Protein AF-A0AAV2QB61-F1 (afdb_monomer_lite)

Structure (mmCIF, N/CA/C/O backbone):
data_AF-A0AAV2QB61-F1
#
_entry.id   AF-A0AAV2QB61-F1
#
loop_
_atom_site.group_PDB
_atom_site.id
_atom_site.type_symbol
_atom_site.label_atom_id
_atom_site.label_alt_id
_atom_site.label_comp_id
_atom_site.label_asym_id
_atom_site.label_entity_id
_atom_site.label_seq_id
_atom_site.pdbx_PDB_ins_code
_atom_site.Cartn_x
_atom_site.Cartn_y
_atom_site.Cartn_z
_atom_site.occupancy
_atom_site.B_iso_or_equiv
_atom_site.auth_seq_id
_atom_site.auth_comp_id
_atom_site.auth_asym_id
_atom_site.auth_atom_id
_atom_site.pdbx_PDB_model_num
ATOM 1 N N . PHE A 1 1 ? -2.594 -33.522 -9.166 1.00 48.78 1 PHE A N 1
ATOM 2 C CA . PHE A 1 1 ? -1.480 -32.755 -8.583 1.00 48.78 1 PHE A CA 1
ATOM 3 C C . PHE A 1 1 ? -1.470 -31.394 -9.251 1.00 48.78 1 PHE A C 1
ATOM 5 O O . PHE A 1 1 ? -1.179 -31.327 -10.436 1.00 48.78 1 PHE A O 1
ATOM 12 N N . VAL A 1 2 ? -1.913 -30.349 -8.554 1.00 57.66 2 VAL A N 1
ATOM 13 C CA . VAL A 1 2 ? -1.800 -28.970 -9.049 1.00 57.66 2 VAL A CA 1
ATOM 14 C C . VAL A 1 2 ? -0.417 -28.495 -8.624 1.00 57.66 2 VAL A C 1
ATOM 16 O O . VAL A 1 2 ? -0.136 -28.447 -7.429 1.00 57.66 2 VAL A O 1
ATOM 19 N N . CYS A 1 3 ? 0.471 -28.249 -9.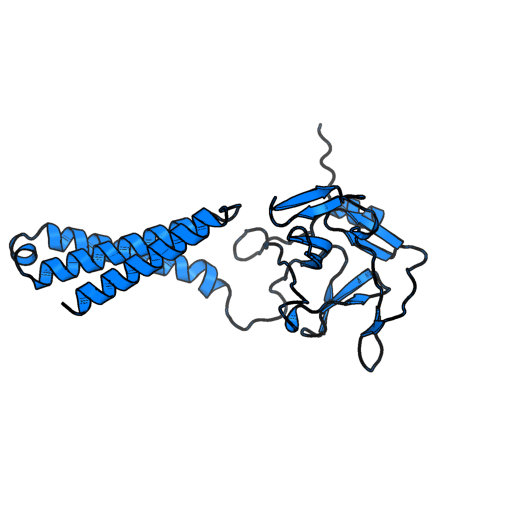584 1.00 67.75 3 CYS A N 1
ATOM 20 C CA . CYS A 1 3 ? 1.764 -27.636 -9.306 1.00 67.75 3 CYS A CA 1
ATOM 21 C C . CYS A 1 3 ? 1.504 -26.181 -8.912 1.00 67.75 3 CYS A C 1
ATOM 23 O O . CYS A 1 3 ? 1.197 -25.355 -9.768 1.00 67.75 3 CYS A O 1
ATOM 25 N N . TYR A 1 4 ? 1.565 -25.890 -7.615 1.00 74.38 4 TYR A N 1
ATOM 26 C CA . TYR A 1 4 ? 1.680 -24.520 -7.138 1.00 74.38 4 TYR A CA 1
ATOM 27 C C . TYR A 1 4 ? 3.112 -24.070 -7.421 1.00 74.38 4 TYR A C 1
ATOM 29 O O . TYR A 1 4 ? 4.059 -24.668 -6.911 1.00 74.38 4 TYR A O 1
ATOM 37 N N . VAL A 1 5 ? 3.257 -23.081 -8.296 1.00 74.06 5 VAL A N 1
ATOM 38 C CA . VAL A 1 5 ? 4.535 -22.416 -8.549 1.00 74.06 5 VAL A CA 1
ATOM 39 C C . VAL A 1 5 ? 4.529 -21.158 -7.700 1.00 74.06 5 VAL A C 1
ATOM 41 O O . VAL A 1 5 ? 3.595 -20.364 -7.813 1.00 74.06 5 VAL A O 1
ATOM 44 N N . ASP A 1 6 ? 5.532 -21.003 -6.839 1.00 80.56 6 ASP A N 1
ATOM 45 C CA . ASP A 1 6 ? 5.653 -19.817 -6.002 1.00 80.56 6 ASP A CA 1
ATOM 46 C C . ASP A 1 6 ? 5.873 -18.577 -6.896 1.00 80.56 6 ASP A C 1
ATOM 48 O O . ASP A 1 6 ? 6.808 -18.557 -7.707 1.00 80.56 6 ASP A O 1
ATOM 52 N N . PRO A 1 7 ? 5.020 -17.540 -6.798 1.00 80.25 7 PRO A N 1
ATOM 53 C CA . PRO A 1 7 ? 5.195 -16.302 -7.551 1.00 80.25 7 PRO A CA 1
ATOM 54 C C . PRO A 1 7 ? 6.549 -15.618 -7.310 1.00 80.25 7 PRO A C 1
ATOM 56 O O . PRO A 1 7 ? 7.067 -14.963 -8.219 1.00 80.25 7 PRO A O 1
ATOM 59 N N . LEU A 1 8 ? 7.133 -15.764 -6.114 1.00 84.44 8 LEU A N 1
ATOM 60 C CA . LEU A 1 8 ? 8.452 -15.227 -5.789 1.00 84.44 8 LEU A CA 1
ATOM 61 C C . LEU A 1 8 ? 9.552 -15.974 -6.543 1.00 84.44 8 LEU A C 1
ATOM 63 O O . LEU A 1 8 ? 10.404 -15.327 -7.150 1.00 84.44 8 LEU A O 1
ATOM 67 N N . ASP A 1 9 ? 9.498 -17.305 -6.585 1.00 84.25 9 ASP A N 1
ATOM 68 C CA . ASP A 1 9 ? 10.456 -18.109 -7.353 1.00 84.25 9 ASP A CA 1
ATOM 69 C C . ASP A 1 9 ? 10.365 -17.777 -8.847 1.00 84.25 9 ASP A C 1
ATOM 71 O O . ASP A 1 9 ? 11.376 -17.541 -9.508 1.00 84.25 9 ASP A O 1
ATOM 75 N N . GLN A 1 10 ? 9.144 -17.630 -9.373 1.00 85.31 10 GLN A N 1
ATOM 76 C CA . GLN A 1 10 ? 8.938 -17.219 -10.762 1.00 85.31 10 GLN A CA 1
ATOM 77 C C . GLN A 1 10 ? 9.514 -15.822 -11.052 1.00 85.31 10 GLN A C 1
ATOM 79 O O . GLN A 1 10 ? 10.018 -15.566 -12.151 1.00 85.31 10 GLN A O 1
ATOM 84 N N . HIS A 1 11 ? 9.412 -14.897 -10.096 1.00 85.38 11 HIS A N 1
ATOM 85 C CA . HIS A 1 11 ? 10.023 -13.579 -10.205 1.00 85.38 11 HIS A CA 1
ATOM 86 C C . HIS A 1 11 ? 11.551 -13.679 -10.230 1.00 85.38 11 HIS A C 1
ATOM 88 O O . HIS A 1 11 ? 12.171 -13.130 -11.139 1.00 85.38 11 HIS A O 1
ATOM 94 N N . LEU A 1 12 ? 12.148 -14.412 -9.288 1.00 87.19 12 LEU A N 1
ATOM 95 C CA . LEU A 1 12 ? 13.598 -14.595 -9.202 1.00 87.19 12 LEU A CA 1
ATOM 96 C C . LEU A 1 12 ? 14.167 -15.234 -10.475 1.00 87.19 12 LEU A C 1
ATOM 98 O O . LEU A 1 12 ? 15.176 -14.760 -10.996 1.00 87.19 12 LEU A O 1
ATOM 102 N N . ASP A 1 13 ? 13.476 -16.221 -11.043 1.00 89.25 13 ASP A N 1
ATOM 103 C CA . ASP A 1 13 ? 13.863 -16.848 -12.308 1.00 89.25 13 ASP A CA 1
ATOM 104 C C . ASP A 1 13 ? 13.834 -15.861 -13.483 1.00 89.25 13 ASP A C 1
ATOM 106 O O . ASP A 1 13 ? 14.765 -15.811 -14.290 1.00 89.25 13 ASP A O 1
ATOM 110 N N . LYS A 1 14 ? 12.784 -15.032 -13.582 1.00 87.94 14 LYS A N 1
ATOM 111 C CA . LYS A 1 14 ? 12.673 -14.000 -14.631 1.00 87.94 14 LYS A CA 1
ATOM 112 C C . LYS A 1 14 ? 13.729 -12.903 -14.489 1.00 87.94 14 LYS A C 1
ATOM 114 O O . LYS A 1 14 ? 14.145 -12.337 -15.503 1.00 87.94 14 LYS A O 1
ATOM 119 N N . CYS A 1 15 ? 14.130 -12.611 -13.255 1.00 89.56 15 CYS A N 1
ATOM 120 C CA . CYS A 1 15 ? 15.076 -11.558 -12.900 1.00 89.56 15 CYS A CA 1
ATOM 121 C C . CYS A 1 15 ? 16.533 -12.022 -12.828 1.00 89.56 15 CYS A C 1
ATOM 123 O O . CYS A 1 15 ? 17.433 -11.198 -12.673 1.00 89.56 15 CYS A O 1
ATOM 125 N N . SER A 1 16 ? 16.790 -13.321 -12.976 1.00 87.50 16 SER A N 1
ATOM 126 C CA . SER A 1 16 ? 18.137 -13.879 -12.924 1.00 87.50 16 SER A CA 1
ATOM 127 C C . SER A 1 16 ? 19.043 -13.263 -13.998 1.00 87.50 16 SER A C 1
ATOM 129 O O . SER A 1 16 ? 18.732 -13.304 -15.190 1.00 87.50 16 SER A O 1
ATOM 131 N N . ASN A 1 17 ? 20.167 -12.676 -13.564 1.00 86.62 17 ASN A N 1
ATOM 132 C CA . ASN A 1 17 ? 21.145 -11.955 -14.394 1.00 86.62 17 ASN A CA 1
ATOM 133 C C . ASN A 1 17 ? 20.572 -10.796 -15.231 1.00 86.62 17 ASN A C 1
ATOM 135 O O . ASN A 1 17 ? 21.172 -10.411 -16.232 1.00 86.62 17 ASN A O 1
ATOM 139 N N . LYS A 1 18 ? 19.427 -10.233 -14.837 1.00 91.00 18 LYS A N 1
ATOM 140 C CA . LYS A 1 18 ? 18.788 -9.104 -15.518 1.00 91.00 18 LYS A CA 1
ATOM 141 C C . LYS A 1 18 ? 18.514 -7.981 -14.536 1.00 91.00 18 LYS A C 1
ATOM 143 O O . LYS A 1 18 ? 18.356 -8.204 -13.339 1.00 91.00 18 LYS A O 1
ATOM 148 N N . THR A 1 19 ? 18.418 -6.757 -15.040 1.00 90.62 19 THR A N 1
ATOM 149 C CA . THR A 1 19 ? 17.871 -5.663 -14.242 1.00 90.62 19 THR A CA 1
ATOM 150 C C . THR A 1 19 ? 16.359 -5.785 -14.226 1.00 90.62 19 THR A C 1
ATOM 152 O O . THR A 1 19 ? 15.721 -5.688 -15.272 1.00 90.62 19 THR A O 1
ATOM 155 N N . CYS A 1 20 ? 15.784 -5.987 -13.045 1.00 93.19 20 CYS A N 1
ATOM 156 C CA . CYS A 1 20 ? 14.349 -6.153 -12.905 1.00 93.19 20 CYS A CA 1
ATOM 157 C C . CYS A 1 20 ? 13.662 -4.915 -12.356 1.00 93.19 20 CYS A C 1
ATOM 159 O O . CYS A 1 20 ? 14.150 -4.270 -11.433 1.00 93.19 20 CYS A O 1
ATOM 161 N N . ILE A 1 21 ? 12.492 -4.626 -12.913 1.00 94.12 21 ILE A N 1
ATOM 162 C CA . ILE A 1 21 ? 11.544 -3.654 -12.373 1.00 94.12 21 ILE A CA 1
ATOM 163 C C . ILE A 1 21 ? 10.161 -4.288 -12.342 1.00 94.12 21 ILE A C 1
ATOM 165 O O . ILE A 1 21 ? 9.859 -5.171 -13.152 1.00 94.12 21 ILE A O 1
ATOM 169 N N . ARG A 1 22 ? 9.312 -3.834 -11.422 1.00 94.25 22 ARG A N 1
ATOM 170 C CA . ARG A 1 22 ? 7.956 -4.359 -11.279 1.00 94.25 22 ARG A CA 1
ATOM 171 C C . ARG A 1 22 ? 6.912 -3.315 -11.623 1.00 94.25 22 ARG A C 1
ATOM 173 O O . ARG A 1 22 ? 6.899 -2.231 -11.046 1.00 94.25 22 ARG A O 1
ATOM 180 N N . LYS A 1 23 ? 6.025 -3.680 -12.542 1.00 94.69 23 LYS A N 1
ATOM 181 C CA . LYS A 1 23 ? 4.808 -2.947 -12.874 1.00 94.69 23 LYS A CA 1
ATOM 182 C C . LYS A 1 23 ? 3.643 -3.504 -12.058 1.00 94.69 23 LYS A C 1
ATOM 184 O O . LYS A 1 23 ? 3.516 -4.722 -11.972 1.00 94.69 23 LYS A O 1
ATOM 189 N N . CYS A 1 24 ? 2.801 -2.653 -11.472 1.00 94.81 24 CYS A N 1
ATOM 190 C CA . CYS A 1 24 ? 1.701 -3.137 -10.628 1.00 94.81 24 CYS A CA 1
ATOM 191 C C . CYS A 1 24 ? 0.627 -3.880 -11.436 1.00 94.81 24 CYS A C 1
ATOM 193 O O . CYS A 1 24 ? 0.227 -4.981 -11.059 1.00 94.81 24 CYS A O 1
ATOM 195 N N . CYS A 1 25 ? 0.194 -3.302 -12.557 1.00 94.75 25 CYS A N 1
ATOM 196 C CA . CYS A 1 25 ? -0.827 -3.870 -13.430 1.00 94.75 25 CYS A CA 1
ATOM 197 C C . CYS A 1 25 ? -0.230 -4.578 -14.656 1.00 94.75 25 CYS A C 1
ATOM 199 O O . CYS A 1 25 ? 0.877 -4.236 -15.090 1.00 94.75 25 CYS A O 1
ATOM 201 N N . PRO A 1 26 ? -0.972 -5.516 -15.270 1.00 93.75 26 PRO A N 1
ATOM 202 C CA . PRO A 1 26 ? -0.612 -6.131 -16.543 1.00 93.75 26 PRO A CA 1
ATOM 203 C C . PRO A 1 26 ? -0.285 -5.129 -17.661 1.00 93.75 26 PRO A C 1
ATOM 205 O O . PRO A 1 26 ? -0.565 -3.925 -17.591 1.00 93.75 26 PRO A O 1
ATOM 208 N N . LYS A 1 27 ? 0.322 -5.633 -18.737 1.00 92.25 27 LYS A N 1
ATOM 209 C CA . LYS A 1 27 ? 0.580 -4.839 -19.950 1.00 92.25 27 LYS A CA 1
ATOM 210 C C . LYS A 1 27 ? -0.718 -4.295 -20.544 1.00 92.25 27 LYS A C 1
ATOM 212 O O . LYS A 1 27 ? -1.662 -5.044 -20.757 1.00 92.25 27 LYS A O 1
ATOM 217 N N . GLY A 1 28 ? -0.716 -3.006 -20.879 1.00 92.38 28 GLY A N 1
ATOM 218 C CA . GLY A 1 28 ? -1.887 -2.321 -21.437 1.00 92.38 28 GLY A CA 1
ATOM 219 C C . GLY A 1 28 ? -2.881 -1.814 -20.387 1.00 92.38 28 GLY A C 1
ATOM 220 O O . GLY A 1 28 ? -3.847 -1.150 -20.752 1.00 92.38 28 GLY A O 1
ATOM 221 N N . GLU A 1 29 ? -2.639 -2.084 -19.103 1.00 94.75 29 GLU A N 1
ATOM 222 C CA . GLU A 1 29 ? -3.509 -1.672 -18.000 1.00 94.75 29 GLU A CA 1
ATOM 223 C C . GLU A 1 29 ? -2.836 -0.630 -17.100 1.00 94.75 29 GLU A C 1
ATOM 225 O O . GLU A 1 29 ? -1.606 -0.558 -17.013 1.00 94.75 29 GLU A O 1
ATOM 230 N N . ILE A 1 30 ? -3.658 0.161 -16.418 1.00 94.00 30 ILE A N 1
ATOM 231 C CA . ILE A 1 30 ? -3.292 1.120 -15.369 1.00 94.00 30 ILE A CA 1
ATOM 232 C C . ILE A 1 30 ? -4.142 0.849 -14.126 1.00 94.00 30 ILE A C 1
ATOM 234 O O . ILE A 1 30 ? -5.165 0.168 -14.210 1.00 94.00 30 ILE A O 1
ATOM 238 N N . PHE A 1 31 ? -3.739 1.368 -12.969 1.00 92.75 31 PHE A N 1
ATOM 239 C CA . PHE A 1 31 ? -4.535 1.215 -11.753 1.00 92.75 31 PHE A CA 1
ATOM 240 C C . PHE A 1 31 ? -5.654 2.262 -11.718 1.00 92.75 31 PHE A C 1
ATOM 242 O O . PHE A 1 31 ? -5.387 3.458 -11.828 1.00 92.75 31 PHE A O 1
ATOM 249 N N . ASP A 1 32 ? -6.900 1.830 -11.562 1.00 91.00 32 ASP A N 1
ATOM 250 C CA . ASP A 1 32 ? -8.073 2.693 -11.436 1.00 91.00 32 ASP A CA 1
ATOM 251 C C . ASP A 1 32 ? -8.499 2.762 -9.963 1.00 91.00 32 ASP A C 1
ATOM 253 O O . ASP A 1 32 ? -8.898 1.756 -9.369 1.00 91.00 32 ASP A O 1
ATOM 257 N N . GLU A 1 33 ? -8.393 3.949 -9.353 1.00 87.75 33 GLU A N 1
ATOM 258 C CA . GLU A 1 33 ? -8.724 4.138 -7.934 1.00 87.75 33 GLU A CA 1
ATOM 259 C C . GLU A 1 33 ? -10.227 4.029 -7.650 1.00 87.75 33 GLU A C 1
ATOM 261 O O . GLU A 1 33 ? -10.614 3.667 -6.538 1.00 87.75 33 GLU A O 1
ATOM 266 N N . TYR A 1 34 ? -11.084 4.311 -8.635 1.00 84.25 34 TYR A N 1
ATOM 267 C CA . TYR A 1 34 ? -12.532 4.215 -8.474 1.00 84.25 34 TYR A CA 1
ATOM 268 C C . TYR A 1 34 ? -12.987 2.754 -8.419 1.00 84.25 34 TYR A C 1
ATOM 270 O O . TYR A 1 34 ? -13.844 2.395 -7.607 1.00 84.25 34 TYR A O 1
ATOM 278 N N . ILE A 1 35 ? -12.397 1.907 -9.267 1.00 86.25 35 ILE A N 1
ATOM 279 C CA . ILE A 1 35 ? -12.661 0.462 -9.298 1.00 86.25 35 ILE A CA 1
ATOM 280 C C . ILE A 1 35 ? -11.882 -0.260 -8.186 1.00 86.25 35 ILE A C 1
ATOM 282 O O . ILE A 1 35 ? -12.330 -1.295 -7.693 1.00 86.25 35 ILE A O 1
ATOM 286 N N . GLY A 1 36 ? -10.736 0.287 -7.772 1.00 84.62 36 GLY A N 1
ATOM 287 C CA . GLY A 1 36 ? -9.828 -0.341 -6.813 1.00 84.62 36 GLY A CA 1
ATOM 288 C C . GLY A 1 36 ? -9.036 -1.496 -7.428 1.00 84.62 36 GLY A C 1
ATOM 289 O O . GLY A 1 36 ? -8.771 -2.490 -6.755 1.00 84.62 36 GLY A O 1
ATOM 290 N N . GLY A 1 37 ? -8.693 -1.405 -8.716 1.00 89.38 37 GLY A N 1
ATOM 291 C CA . GLY A 1 37 ? -8.023 -2.484 -9.439 1.00 89.38 37 GLY A CA 1
ATOM 292 C C . GLY A 1 37 ? -7.465 -2.055 -10.792 1.00 89.38 37 GLY A C 1
ATOM 293 O O . GLY A 1 37 ? -7.547 -0.892 -11.177 1.00 89.38 37 GLY A O 1
ATOM 294 N N . CYS A 1 38 ? -6.878 -3.003 -11.519 1.00 93.19 38 CYS A N 1
ATOM 295 C CA . CYS A 1 38 ? -6.320 -2.741 -12.841 1.00 93.19 38 CYS A CA 1
ATOM 296 C C . CYS A 1 38 ? -7.419 -2.662 -13.908 1.00 93.19 38 CYS A C 1
ATOM 298 O O . CYS A 1 38 ? -8.330 -3.492 -13.941 1.00 93.19 38 CYS A O 1
ATOM 300 N N . ALA A 1 39 ? -7.320 -1.660 -14.777 1.00 93.12 39 ALA A N 1
ATOM 301 C CA . ALA A 1 39 ? -8.226 -1.431 -15.894 1.00 93.12 39 ALA A CA 1
ATOM 302 C C . ALA A 1 39 ? -7.434 -1.101 -17.164 1.00 93.12 39 ALA A C 1
ATOM 304 O O . ALA A 1 39 ? -6.328 -0.562 -17.102 1.00 93.12 39 ALA A O 1
ATOM 305 N N . LEU A 1 40 ? -8.001 -1.420 -18.330 1.00 93.69 40 LEU A N 1
ATOM 306 C CA . LEU A 1 40 ? -7.382 -1.111 -19.620 1.00 93.69 40 LEU A CA 1
ATOM 307 C C . LEU A 1 40 ? -7.187 0.398 -19.780 1.00 93.69 40 LEU A C 1
ATOM 309 O O . LEU A 1 40 ? -8.108 1.180 -19.544 1.00 93.69 40 LEU A O 1
ATOM 313 N N . ALA A 1 41 ? -5.996 0.790 -20.227 1.00 90.75 41 ALA A N 1
ATOM 314 C CA . ALA A 1 41 ? -5.727 2.167 -20.604 1.00 90.75 41 ALA A CA 1
ATOM 315 C C . ALA A 1 41 ? -6.569 2.558 -21.829 1.00 90.75 41 ALA A C 1
ATOM 317 O O . ALA A 1 41 ? -6.680 1.802 -22.794 1.00 90.75 41 ALA A O 1
ATOM 318 N N . GLU A 1 42 ? -7.127 3.766 -21.814 1.00 89.06 42 GLU A N 1
ATOM 319 C CA . GLU A 1 42 ? -7.896 4.321 -22.931 1.00 89.06 42 GLU A CA 1
ATOM 320 C C . GLU A 1 42 ? -6.981 4.695 -24.105 1.00 89.06 42 GLU A C 1
ATOM 322 O O . GLU A 1 42 ? -7.386 4.611 -25.261 1.00 89.06 42 GLU A O 1
ATOM 327 N N . ASN A 1 43 ? -5.740 5.105 -23.812 1.00 88.50 43 ASN A N 1
ATOM 328 C CA . ASN A 1 43 ? -4.732 5.492 -24.799 1.00 88.50 43 ASN A CA 1
ATOM 329 C C . ASN A 1 43 ? -3.325 5.067 -24.354 1.00 88.50 43 ASN A C 1
ATOM 331 O O . ASN A 1 43 ? -3.030 5.028 -23.161 1.00 88.50 43 ASN A O 1
ATOM 335 N N . GLU A 1 44 ? -2.410 4.864 -25.307 1.00 88.31 44 GLU A N 1
ATOM 336 C CA . GLU A 1 44 ? -1.012 4.497 -25.010 1.00 88.31 44 GLU A CA 1
ATOM 337 C C . GLU A 1 44 ? -0.273 5.547 -24.166 1.00 88.31 44 GLU A C 1
ATOM 339 O O . GLU A 1 44 ? 0.614 5.205 -23.391 1.00 88.31 44 GLU A O 1
ATOM 344 N N . THR A 1 45 ? -0.671 6.820 -24.246 1.00 86.69 45 THR A N 1
ATOM 345 C CA . THR A 1 45 ? -0.088 7.911 -23.444 1.00 86.69 45 THR A CA 1
ATOM 346 C C . THR A 1 45 ? -0.373 7.786 -21.949 1.00 86.69 45 THR A C 1
ATOM 348 O O . THR A 1 45 ? 0.271 8.456 -21.149 1.00 86.69 45 THR A O 1
ATOM 351 N N . GLN A 1 46 ? -1.366 6.980 -21.570 1.00 88.69 46 GLN A N 1
ATOM 352 C CA . GLN A 1 46 ? -1.702 6.720 -20.173 1.00 88.69 46 GLN A CA 1
ATOM 353 C C . GLN A 1 46 ? -0.824 5.620 -19.572 1.00 88.69 46 GLN A C 1
ATOM 355 O O . GLN A 1 46 ? -0.749 5.506 -18.350 1.00 88.69 46 GLN A O 1
ATOM 360 N N . LEU A 1 47 ? -0.157 4.814 -20.403 1.00 91.44 47 LEU A N 1
ATOM 361 C CA . LEU A 1 47 ? 0.669 3.711 -19.939 1.00 91.44 47 LEU A CA 1
ATOM 362 C C . LEU A 1 47 ? 1.914 4.229 -19.228 1.00 91.44 47 LEU A C 1
ATOM 364 O O . LEU A 1 47 ? 2.536 5.215 -19.624 1.00 91.44 47 LEU A O 1
ATOM 368 N N . TRP A 1 48 ? 2.280 3.533 -18.159 1.00 92.62 48 TRP A N 1
ATOM 369 C CA . TRP A 1 48 ? 3.480 3.850 -17.408 1.00 92.62 48 TRP A CA 1
ATOM 370 C C . TRP A 1 48 ? 4.744 3.548 -18.220 1.00 92.62 48 TRP A C 1
ATOM 372 O O . TRP A 1 48 ? 4.896 2.460 -18.781 1.00 92.62 48 TRP A O 1
ATOM 382 N N . VAL A 1 49 ? 5.668 4.511 -18.237 1.00 89.44 49 VAL A N 1
ATOM 383 C CA . VAL A 1 49 ? 6.998 4.382 -18.838 1.00 89.44 49 VAL A CA 1
ATOM 384 C C . VAL A 1 49 ? 8.045 4.641 -17.749 1.00 89.44 49 VAL A C 1
ATOM 386 O O . VAL A 1 49 ? 7.987 5.686 -17.096 1.00 89.44 49 VAL A O 1
ATOM 389 N N . PRO A 1 50 ? 9.001 3.721 -17.523 1.00 88.25 50 PRO A N 1
ATOM 390 C CA . PRO A 1 50 ? 9.996 3.878 -16.471 1.00 88.25 50 PRO A CA 1
ATOM 391 C C . PRO A 1 50 ? 10.964 5.024 -16.787 1.00 88.25 50 PRO A C 1
ATOM 393 O O . PRO A 1 50 ? 11.576 5.058 -17.855 1.00 88.25 50 PRO A O 1
ATOM 396 N N . ASN A 1 51 ? 11.135 5.938 -15.829 1.00 89.31 51 ASN A N 1
ATOM 397 C CA . ASN A 1 51 ? 12.132 7.005 -15.887 1.00 89.31 51 ASN A CA 1
ATOM 398 C C . ASN A 1 51 ? 13.281 6.704 -14.913 1.00 89.31 51 ASN A C 1
ATOM 400 O O . ASN A 1 51 ? 13.073 6.636 -13.698 1.00 89.31 51 ASN A O 1
ATOM 404 N N . TYR A 1 52 ? 14.486 6.501 -15.446 1.00 89.44 52 TYR A N 1
ATOM 405 C CA . TYR A 1 52 ? 15.642 6.053 -14.675 1.00 89.44 52 TYR A CA 1
ATOM 406 C C . TYR A 1 52 ? 16.508 7.219 -14.193 1.00 89.44 52 TYR A C 1
ATOM 408 O O . TYR A 1 52 ? 16.797 8.169 -14.925 1.00 89.44 52 TYR A O 1
ATOM 416 N N . HIS A 1 53 ? 17.011 7.070 -12.973 1.00 88.31 53 HIS A N 1
ATOM 417 C CA . HIS A 1 53 ? 17.858 8.036 -12.290 1.00 88.31 53 HIS A CA 1
ATOM 418 C C . HIS A 1 53 ? 19.241 7.445 -11.996 1.00 88.31 53 HIS A C 1
ATOM 420 O O . HIS A 1 53 ? 19.393 6.244 -11.737 1.00 88.31 53 HIS A O 1
ATOM 426 N N . ILE A 1 54 ? 20.256 8.307 -12.021 1.00 83.50 54 ILE A N 1
ATOM 427 C CA . ILE A 1 54 ? 21.631 7.993 -11.618 1.00 83.50 54 ILE A CA 1
ATOM 428 C C . ILE A 1 54 ? 21.863 8.591 -10.237 1.00 83.50 54 ILE A C 1
ATOM 430 O O . ILE A 1 54 ? 21.587 9.768 -10.026 1.00 83.50 54 ILE A O 1
ATOM 434 N N . MET A 1 55 ? 22.377 7.791 -9.304 1.00 78.56 55 MET A N 1
ATOM 435 C CA . MET A 1 55 ? 22.823 8.296 -8.005 1.00 78.56 55 MET A CA 1
ATOM 436 C C . MET A 1 55 ? 24.171 8.998 -8.164 1.00 78.56 55 MET A C 1
ATOM 438 O O . MET A 1 55 ? 25.186 8.333 -8.361 1.00 78.56 55 MET A O 1
ATOM 442 N N . ASP A 1 56 ? 24.168 10.324 -8.057 1.00 77.25 56 ASP A N 1
ATOM 443 C CA . ASP A 1 56 ? 25.372 11.154 -7.979 1.00 77.25 56 ASP A CA 1
ATOM 444 C C . ASP A 1 56 ? 25.630 11.610 -6.531 1.00 77.25 56 ASP A C 1
ATOM 446 O O . ASP A 1 56 ? 24.771 11.482 -5.657 1.00 77.25 56 ASP A O 1
ATOM 450 N N . MET A 1 57 ? 26.801 12.211 -6.274 1.00 69.25 57 MET A N 1
ATOM 451 C CA . MET A 1 57 ? 27.126 12.800 -4.961 1.00 69.25 57 MET A CA 1
ATOM 452 C C . MET A 1 57 ? 26.152 13.910 -4.527 1.00 69.25 57 MET A C 1
ATOM 454 O O . MET A 1 57 ? 25.985 14.134 -3.332 1.00 69.25 57 MET A O 1
ATOM 458 N N . ASP A 1 58 ? 25.490 14.570 -5.482 1.00 71.88 58 ASP A N 1
ATOM 459 C CA . ASP A 1 58 ? 24.485 15.615 -5.235 1.00 71.88 58 ASP A CA 1
ATOM 460 C C . ASP A 1 58 ? 23.046 15.061 -5.129 1.00 71.88 58 ASP A C 1
ATOM 462 O O . ASP A 1 58 ? 22.096 15.831 -4.985 1.00 71.88 58 ASP A O 1
ATOM 466 N N . GLY A 1 59 ? 22.869 13.736 -5.227 1.00 67.06 59 GLY A N 1
ATOM 467 C CA . GLY A 1 59 ? 21.573 13.055 -5.238 1.00 67.06 59 GLY A CA 1
ATOM 468 C C . GLY A 1 59 ? 21.192 12.450 -6.599 1.00 67.06 59 GLY A C 1
ATOM 469 O O . GLY A 1 59 ? 21.986 12.469 -7.543 1.00 67.06 59 GLY A O 1
ATOM 470 N N . PRO A 1 60 ? 19.983 11.871 -6.715 1.00 71.94 60 PRO A N 1
ATOM 471 C CA . PRO A 1 60 ? 19.522 11.233 -7.943 1.00 71.94 60 PRO A CA 1
ATOM 472 C C . PRO A 1 60 ? 19.277 12.267 -9.052 1.00 71.94 60 PRO A C 1
ATOM 474 O O . PRO A 1 60 ? 18.474 13.183 -8.880 1.00 71.94 60 PRO A O 1
ATOM 477 N N . LYS A 1 61 ? 19.949 12.112 -10.200 1.00 75.81 61 LYS A N 1
ATOM 478 C CA . LYS A 1 61 ? 19.755 12.943 -11.400 1.00 75.81 61 LYS A CA 1
ATOM 479 C C . LYS A 1 61 ? 19.044 12.167 -12.503 1.00 75.81 61 LYS A C 1
ATOM 481 O O . LYS A 1 61 ? 19.315 10.984 -12.716 1.00 75.81 61 LYS A O 1
ATOM 486 N N . GLU A 1 62 ? 18.146 12.853 -13.205 1.00 72.38 62 GLU A N 1
ATOM 487 C CA . GLU A 1 62 ? 17.505 12.348 -14.421 1.00 72.38 62 GLU A CA 1
ATOM 488 C C . GLU A 1 62 ? 18.541 12.152 -15.541 1.00 72.38 62 GLU A C 1
ATOM 490 O O . GLU A 1 62 ? 19.530 12.884 -15.620 1.00 72.38 62 GLU A O 1
ATOM 495 N N . GLY A 1 63 ? 18.306 11.175 -16.423 1.00 64.81 63 GLY A N 1
ATOM 496 C CA . GLY A 1 63 ? 19.133 10.962 -17.618 1.00 64.81 63 GLY A CA 1
ATOM 497 C C . GLY A 1 63 ? 19.829 9.604 -17.713 1.00 64.81 63 GLY A C 1
ATOM 498 O O . GLY A 1 63 ? 20.697 9.432 -18.570 1.00 64.81 63 GLY A O 1
ATOM 499 N N . ALA A 1 64 ? 19.461 8.618 -16.886 1.00 70.25 64 ALA A N 1
ATOM 500 C CA . ALA A 1 64 ? 19.851 7.239 -17.170 1.00 70.25 64 ALA A CA 1
ATOM 501 C C . ALA A 1 64 ? 19.029 6.689 -18.344 1.00 70.25 64 ALA A C 1
ATOM 503 O O . ALA A 1 64 ? 17.802 6.763 -18.359 1.00 70.25 64 ALA A O 1
ATOM 504 N N . SER A 1 65 ? 19.711 6.082 -19.315 1.00 77.56 65 SER A N 1
ATOM 505 C CA . SER A 1 65 ? 19.055 5.234 -20.307 1.00 77.56 65 SER A CA 1
ATOM 506 C C . SER A 1 65 ? 18.570 3.931 -19.667 1.00 77.56 65 SER A C 1
ATOM 508 O O . SER A 1 65 ? 19.144 3.463 -18.674 1.00 77.56 65 SER A O 1
ATOM 510 N N . ALA A 1 66 ? 17.541 3.330 -20.271 1.00 79.44 66 ALA A N 1
ATOM 511 C CA . ALA A 1 66 ? 17.081 2.000 -19.893 1.00 79.44 66 ALA A CA 1
ATOM 512 C C . ALA A 1 66 ? 18.256 0.995 -19.895 1.00 79.44 66 ALA A C 1
ATOM 514 O O . ALA A 1 66 ? 19.116 1.069 -20.782 1.00 79.44 66 ALA A O 1
ATOM 515 N N . PRO A 1 67 ? 18.328 0.083 -18.910 1.00 82.62 67 PRO A N 1
ATOM 516 C CA . PRO A 1 67 ? 19.302 -1.006 -18.905 1.00 82.62 67 PRO A CA 1
ATOM 517 C C . PRO A 1 67 ? 19.155 -1.887 -20.150 1.00 82.62 67 PRO A C 1
ATOM 519 O O . PRO A 1 67 ? 18.038 -2.129 -20.602 1.00 82.62 67 PRO A O 1
ATOM 522 N N . GLU A 1 68 ? 20.271 -2.392 -20.681 1.00 81.38 68 GLU A N 1
ATOM 523 C CA . GLU A 1 68 ? 20.264 -3.280 -21.856 1.00 81.38 68 GLU A CA 1
ATOM 524 C C . GLU A 1 68 ? 19.557 -4.614 -21.549 1.00 81.38 68 GLU A C 1
ATOM 526 O O . GLU A 1 68 ? 18.762 -5.094 -22.353 1.00 81.38 68 GLU A O 1
ATOM 531 N N . ASP A 1 69 ? 19.749 -5.142 -20.336 1.00 87.31 69 ASP A N 1
ATOM 532 C CA . ASP A 1 69 ? 19.165 -6.402 -19.861 1.00 87.31 69 ASP A CA 1
ATOM 533 C C . ASP A 1 69 ? 17.939 -6.175 -18.958 1.00 87.31 69 ASP A C 1
ATOM 535 O O . ASP A 1 69 ? 17.853 -6.706 -17.848 1.00 87.31 69 ASP A O 1
ATOM 539 N N . LEU A 1 70 ? 16.991 -5.343 -19.397 1.00 89.19 70 LEU A N 1
ATOM 540 C CA . LEU A 1 70 ? 15.788 -5.029 -18.621 1.00 89.19 70 LEU A CA 1
ATOM 541 C C . LEU A 1 70 ? 14.739 -6.154 -18.683 1.00 89.19 70 LEU A C 1
ATOM 543 O O . LEU A 1 70 ? 14.301 -6.570 -19.757 1.00 89.19 70 LEU A O 1
ATOM 547 N N . ALA A 1 71 ? 14.249 -6.575 -17.518 1.00 91.75 71 ALA A N 1
ATOM 548 C CA . ALA A 1 71 ? 13.071 -7.419 -17.367 1.00 91.75 71 ALA A CA 1
ATOM 549 C C . ALA A 1 71 ? 11.979 -6.682 -16.575 1.00 91.75 71 ALA A C 1
ATOM 551 O O . ALA A 1 71 ? 12.187 -6.250 -15.443 1.00 91.75 71 ALA A O 1
ATOM 552 N N . ILE A 1 72 ? 10.794 -6.549 -17.174 1.00 91.00 72 ILE A N 1
ATOM 553 C CA . ILE A 1 72 ? 9.612 -5.994 -16.505 1.00 91.00 72 ILE A CA 1
ATOM 554 C C . ILE A 1 72 ? 8.754 -7.163 -16.034 1.00 91.00 72 ILE A C 1
ATOM 556 O O . ILE A 1 72 ? 8.247 -7.935 -16.852 1.00 91.00 72 ILE A O 1
ATOM 560 N N . VAL A 1 73 ? 8.618 -7.303 -14.720 1.00 93.38 73 VAL A N 1
ATOM 561 C CA . VAL A 1 73 ? 7.678 -8.237 -14.096 1.00 93.38 73 VAL A CA 1
ATOM 562 C C . VAL A 1 73 ? 6.387 -7.506 -13.738 1.00 93.38 73 VAL A C 1
ATOM 564 O O . VAL A 1 73 ? 6.389 -6.299 -13.515 1.00 93.38 73 VAL A O 1
ATOM 567 N N . GLU A 1 74 ? 5.281 -8.233 -13.694 1.00 92.56 74 GLU A N 1
ATOM 568 C CA . GLU A 1 74 ? 3.945 -7.678 -13.465 1.00 92.56 74 GLU A CA 1
ATOM 569 C C . GLU A 1 74 ? 3.397 -8.202 -12.132 1.00 92.56 74 GLU A C 1
ATOM 571 O O . GLU A 1 74 ? 3.660 -9.352 -11.768 1.00 92.56 74 GLU A O 1
ATOM 576 N N . GLY A 1 75 ? 2.639 -7.367 -11.425 1.00 90.88 75 GLY A N 1
ATOM 577 C CA . GLY A 1 75 ? 1.938 -7.706 -10.190 1.00 90.88 75 GLY A CA 1
ATOM 578 C C . GLY A 1 75 ? 2.288 -6.804 -9.007 1.00 90.88 75 GLY A C 1
ATOM 579 O O . GLY A 1 75 ? 3.200 -5.977 -9.053 1.00 90.88 75 GLY A O 1
ATOM 580 N N . LEU A 1 76 ? 1.552 -6.996 -7.913 1.00 90.94 76 LEU A N 1
ATOM 581 C CA . LEU A 1 76 ? 1.779 -6.313 -6.638 1.00 90.94 76 LEU A CA 1
ATOM 582 C C . LEU A 1 76 ? 3.108 -6.747 -5.988 1.00 90.94 76 LEU A C 1
ATOM 584 O O . LEU A 1 76 ? 3.630 -7.820 -6.314 1.00 90.94 76 LEU A O 1
ATOM 588 N N . PRO A 1 77 ? 3.694 -5.931 -5.093 1.00 91.44 77 PRO A N 1
ATOM 589 C CA . PRO A 1 77 ? 4.908 -6.302 -4.373 1.00 91.44 77 PRO A CA 1
ATOM 590 C C . PRO A 1 77 ? 4.686 -7.514 -3.461 1.00 91.44 77 PRO A C 1
ATOM 592 O O . PRO A 1 77 ? 3.580 -7.781 -2.993 1.00 91.44 77 PRO A O 1
ATOM 595 N N . PHE A 1 78 ? 5.763 -8.243 -3.183 1.00 88.81 78 PHE A N 1
ATOM 596 C CA . PHE A 1 78 ? 5.752 -9.337 -2.221 1.00 88.81 78 PHE A CA 1
ATOM 597 C C . PHE A 1 78 ? 5.945 -8.780 -0.814 1.00 88.81 78 PHE A C 1
ATOM 599 O O . PHE A 1 78 ? 7.071 -8.563 -0.363 1.00 88.81 78 PHE A O 1
ATOM 606 N N . CYS A 1 79 ? 4.836 -8.540 -0.120 1.00 85.69 79 CYS A N 1
ATOM 607 C CA . CYS A 1 79 ? 4.882 -8.095 1.264 1.00 85.69 79 CYS A CA 1
ATOM 608 C C . CYS A 1 79 ? 5.150 -9.278 2.203 1.00 85.69 79 CYS A C 1
ATOM 610 O O . CYS A 1 79 ? 4.406 -10.264 2.170 1.00 85.69 79 CYS A O 1
ATOM 612 N N . PRO A 1 80 ? 6.199 -9.215 3.046 1.00 81.44 80 PRO A N 1
ATOM 613 C CA . PRO A 1 80 ? 6.441 -10.262 4.020 1.00 81.44 80 PRO A CA 1
ATOM 614 C C . PRO A 1 80 ? 5.344 -10.265 5.089 1.00 81.44 80 PRO A C 1
ATOM 616 O O . PRO A 1 80 ? 4.632 -9.285 5.305 1.00 81.44 80 PRO A O 1
ATOM 619 N N . ILE A 1 81 ? 5.212 -11.395 5.776 1.00 77.25 81 ILE A N 1
ATOM 620 C CA . ILE A 1 81 ? 4.321 -11.513 6.929 1.00 77.25 81 ILE A CA 1
ATOM 621 C C . ILE A 1 81 ? 4.980 -10.797 8.107 1.00 77.25 81 ILE A C 1
ATOM 623 O O . ILE A 1 81 ? 6.146 -11.062 8.425 1.00 77.25 81 ILE A O 1
ATOM 627 N N . ASN A 1 82 ? 4.232 -9.927 8.782 1.00 72.50 82 ASN A N 1
ATOM 628 C CA . ASN A 1 82 ? 4.687 -9.337 10.028 1.00 72.50 82 ASN A CA 1
ATOM 629 C C . ASN A 1 82 ? 4.789 -10.453 11.083 1.00 72.50 82 ASN A C 1
ATOM 631 O O . ASN A 1 82 ? 3.800 -11.088 11.450 1.00 72.50 82 ASN A O 1
ATOM 635 N N . LYS A 1 83 ? 6.005 -10.715 11.574 1.00 72.31 83 LYS A N 1
ATOM 636 C CA . LYS A 1 83 ? 6.276 -11.807 12.526 1.00 72.31 83 LYS A CA 1
ATOM 637 C C . LYS A 1 83 ? 5.578 -11.617 13.872 1.00 72.31 83 LYS A C 1
ATOM 639 O O . LYS A 1 83 ? 5.367 -12.598 14.580 1.00 72.31 83 LYS A O 1
ATOM 644 N N . LEU A 1 84 ? 5.256 -10.378 14.233 1.00 66.50 84 LEU A N 1
ATOM 645 C CA . LEU A 1 84 ? 4.624 -10.036 15.498 1.00 66.50 84 LEU A CA 1
ATOM 646 C C . LEU A 1 84 ? 3.111 -10.265 15.452 1.00 66.50 84 LEU A C 1
ATOM 648 O O . LEU A 1 84 ? 2.551 -10.845 16.380 1.00 66.50 84 LEU A O 1
ATOM 652 N N . THR A 1 85 ? 2.453 -9.826 14.379 1.00 65.50 85 THR A N 1
ATOM 653 C CA . THR A 1 85 ? 0.992 -9.931 14.235 1.00 65.50 85 THR A CA 1
ATOM 654 C C . THR A 1 85 ? 0.542 -11.169 13.473 1.00 65.50 85 THR A C 1
ATOM 656 O O . THR A 1 85 ? -0.647 -11.480 13.476 1.00 65.50 85 THR A O 1
ATOM 659 N N . LEU A 1 86 ? 1.478 -11.888 12.840 1.00 73.44 86 LEU A N 1
ATOM 660 C CA . LEU A 1 86 ? 1.220 -13.022 11.945 1.00 73.44 86 LEU A CA 1
ATOM 661 C C . LEU A 1 86 ? 0.270 -12.665 10.785 1.00 73.44 86 LEU A C 1
ATOM 663 O O . LEU A 1 86 ? -0.307 -13.557 10.163 1.00 73.44 86 LEU A O 1
ATOM 667 N N . LYS A 1 87 ? 0.120 -11.369 10.484 1.00 70.88 87 LYS A N 1
ATOM 668 C CA . LYS A 1 87 ? -0.654 -10.848 9.356 1.00 70.88 87 LYS A CA 1
ATOM 669 C C . LYS A 1 87 ? 0.274 -10.452 8.197 1.00 70.88 87 LYS A C 1
ATOM 671 O O . LYS A 1 87 ? 1.417 -10.058 8.449 1.00 70.88 87 LYS A O 1
ATOM 676 N N . PRO A 1 88 ? -0.181 -10.548 6.935 1.00 71.69 88 PRO A N 1
ATOM 677 C CA . PRO A 1 88 ? 0.532 -9.957 5.804 1.00 71.69 88 PRO A CA 1
ATOM 678 C C . PRO A 1 88 ? 0.714 -8.454 6.033 1.00 71.69 88 PRO A C 1
ATOM 680 O O . PRO A 1 88 ? -0.225 -7.796 6.472 1.00 71.69 88 PRO A O 1
ATOM 683 N N . ILE A 1 89 ? 1.904 -7.916 5.758 1.00 78.56 89 ILE A N 1
ATOM 684 C CA . ILE A 1 89 ? 2.090 -6.462 5.746 1.00 78.56 89 ILE A CA 1
ATOM 685 C C . ILE A 1 89 ? 1.258 -5.893 4.601 1.00 78.56 89 ILE A C 1
ATOM 687 O O . ILE A 1 89 ? 1.348 -6.372 3.469 1.00 78.56 89 ILE A O 1
ATOM 691 N N . GLU A 1 90 ? 0.451 -4.881 4.899 1.00 79.56 90 GLU A N 1
ATOM 692 C CA . GLU A 1 90 ? -0.350 -4.222 3.881 1.00 79.56 90 GLU A CA 1
ATOM 693 C C . GLU A 1 90 ? 0.540 -3.402 2.938 1.00 79.56 90 GLU A C 1
ATOM 695 O O . GLU A 1 90 ? 1.465 -2.711 3.383 1.00 79.56 90 GLU A O 1
ATOM 700 N N . PRO A 1 91 ? 0.285 -3.469 1.622 1.00 86.56 91 PRO A N 1
ATOM 701 C CA . PRO A 1 91 ? 0.998 -2.651 0.663 1.00 86.56 91 PRO A CA 1
ATOM 702 C C . PRO A 1 91 ? 0.643 -1.172 0.862 1.00 86.56 91 PRO A C 1
ATOM 704 O O . PRO A 1 91 ? -0.522 -0.782 0.843 1.00 86.56 91 PRO A O 1
ATOM 707 N N . TYR A 1 92 ? 1.662 -0.331 1.002 1.00 88.31 92 TYR A N 1
ATOM 708 C CA . TYR A 1 92 ? 1.523 1.112 1.120 1.00 88.31 92 TYR A CA 1
ATOM 709 C C . TYR A 1 92 ? 1.675 1.793 -0.240 1.00 88.31 92 TYR A C 1
ATOM 711 O O . TYR A 1 92 ? 2.648 1.559 -0.961 1.00 88.31 92 TYR A O 1
ATOM 719 N N . LYS A 1 93 ? 0.728 2.672 -0.573 1.00 90.94 93 LYS A N 1
ATOM 720 C CA . LYS A 1 93 ? 0.740 3.494 -1.787 1.00 90.94 93 LYS A CA 1
ATOM 721 C C . LYS A 1 93 ? 1.463 4.816 -1.514 1.00 90.94 93 LYS A C 1
ATOM 723 O O . LYS A 1 93 ? 1.011 5.598 -0.687 1.00 90.94 93 LYS A O 1
ATOM 728 N N . LEU A 1 94 ? 2.558 5.069 -2.227 1.00 91.06 94 LEU A N 1
ATOM 729 C CA . LEU A 1 94 ? 3.331 6.309 -2.156 1.00 91.06 94 LEU A CA 1
ATOM 730 C C . LEU A 1 94 ? 2.659 7.413 -2.983 1.00 91.06 94 LEU A C 1
ATOM 732 O O . LEU A 1 94 ? 2.394 7.230 -4.174 1.00 91.06 94 LEU A O 1
ATOM 736 N N . GLU A 1 95 ? 2.449 8.587 -2.383 1.00 89.00 95 GLU A N 1
ATOM 737 C CA . GLU A 1 95 ? 1.810 9.741 -3.024 1.00 89.00 95 GLU A CA 1
ATOM 738 C C . GLU A 1 95 ? 2.791 10.918 -3.218 1.00 89.00 95 GLU A C 1
ATOM 740 O O . GLU A 1 95 ? 2.627 11.977 -2.603 1.00 89.00 95 GLU A O 1
ATOM 745 N N . PRO A 1 96 ? 3.783 10.822 -4.128 1.00 87.50 96 PRO A N 1
ATOM 746 C CA . PRO A 1 96 ? 4.854 11.822 -4.280 1.00 87.50 96 PRO A CA 1
ATOM 747 C C . PRO A 1 96 ? 4.362 13.227 -4.672 1.00 87.50 96 PRO A C 1
ATOM 749 O O . PRO A 1 96 ? 5.070 14.223 -4.493 1.00 87.50 96 PRO A O 1
ATOM 752 N N . HIS A 1 97 ? 3.156 13.322 -5.242 1.00 85.62 97 HIS A N 1
ATOM 753 C CA . HIS A 1 97 ? 2.518 14.589 -5.604 1.00 85.62 97 HIS A CA 1
ATOM 754 C C . HIS A 1 97 ? 1.899 15.318 -4.406 1.00 85.62 97 HIS A C 1
ATOM 756 O O . HIS A 1 97 ? 1.746 16.538 -4.461 1.00 85.62 97 HIS A O 1
ATOM 762 N N . ASN A 1 98 ? 1.522 14.582 -3.360 1.00 86.56 98 ASN A N 1
ATOM 763 C CA . ASN A 1 98 ? 0.846 15.106 -2.177 1.00 86.56 98 ASN A CA 1
ATOM 764 C C . ASN A 1 98 ? 1.817 15.204 -0.989 1.00 86.56 98 ASN A C 1
ATOM 766 O O . ASN A 1 98 ? 1.836 16.207 -0.277 1.00 86.56 98 ASN A O 1
ATOM 770 N N . ASN A 1 99 ? 2.684 14.200 -0.833 1.00 87.06 99 ASN A N 1
ATOM 771 C CA . ASN A 1 99 ? 3.671 14.103 0.229 1.00 87.06 99 ASN A CA 1
ATOM 772 C C . ASN A 1 99 ? 5.104 14.139 -0.331 1.00 87.06 99 ASN A C 1
ATOM 774 O O . ASN A 1 99 ? 5.469 13.381 -1.228 1.00 87.06 99 ASN A O 1
ATOM 778 N N . LYS A 1 100 ? 5.950 15.020 0.218 1.00 88.06 100 LYS A N 1
ATOM 779 C CA . LYS A 1 100 ? 7.366 15.115 -0.178 1.00 88.06 100 LYS A CA 1
ATOM 780 C C . LYS A 1 100 ? 8.195 13.932 0.324 1.00 88.06 100 LYS A C 1
ATOM 782 O O . LYS A 1 100 ? 9.228 13.651 -0.280 1.00 88.06 100 LYS A O 1
ATOM 787 N N . GLU A 1 101 ? 7.770 13.294 1.410 1.00 87.50 101 GLU A N 1
ATOM 788 C CA . GLU A 1 101 ? 8.446 12.132 2.002 1.00 87.50 101 GLU A CA 1
ATOM 789 C C . GLU A 1 101 ? 8.292 10.887 1.115 1.00 87.50 101 GLU A C 1
ATOM 791 O O . GLU A 1 101 ? 9.211 10.078 1.019 1.00 87.50 101 GLU A O 1
ATOM 796 N N . ASP A 1 102 ? 7.196 10.825 0.353 1.00 89.44 102 ASP A N 1
ATOM 797 C CA . ASP A 1 102 ? 6.860 9.732 -0.566 1.00 89.44 102 ASP A CA 1
ATOM 798 C C . ASP A 1 102 ? 7.534 9.862 -1.937 1.00 89.44 102 ASP A C 1
ATOM 800 O O . ASP A 1 102 ? 7.244 9.103 -2.864 1.00 89.44 102 ASP A O 1
ATOM 804 N N . LYS A 1 103 ? 8.423 10.846 -2.116 1.00 91.69 103 LYS A N 1
ATOM 805 C CA . LYS A 1 103 ? 9.194 10.957 -3.354 1.00 91.69 103 LYS A CA 1
ATOM 806 C C . LYS A 1 103 ? 10.066 9.723 -3.523 1.00 91.69 103 LYS A C 1
ATOM 808 O O . LYS A 1 103 ? 10.829 9.366 -2.632 1.00 91.69 103 LYS A O 1
ATOM 813 N N . PHE A 1 104 ? 10.007 9.127 -4.704 1.00 92.31 104 PHE A N 1
ATOM 814 C CA . PHE A 1 104 ? 10.811 7.970 -5.065 1.00 92.31 104 PHE A CA 1
ATOM 815 C C . PHE A 1 104 ? 11.501 8.196 -6.407 1.00 92.31 104 PHE A C 1
ATOM 817 O O . PHE A 1 104 ? 11.013 8.940 -7.254 1.00 92.31 104 PHE A O 1
ATOM 824 N N . ASN A 1 105 ? 12.635 7.528 -6.600 1.00 92.62 105 ASN A N 1
ATOM 825 C CA . ASN A 1 105 ? 13.373 7.525 -7.856 1.00 92.62 105 ASN A CA 1
ATOM 826 C C . ASN A 1 105 ? 13.688 6.085 -8.251 1.00 92.62 105 ASN A C 1
ATOM 828 O O . ASN A 1 105 ? 14.214 5.320 -7.443 1.00 92.62 105 ASN A O 1
ATOM 832 N N . LEU A 1 106 ? 13.396 5.716 -9.495 1.00 92.88 106 LEU A N 1
ATOM 833 C CA . LEU A 1 106 ? 13.805 4.427 -10.041 1.00 92.88 106 LEU A CA 1
ATOM 834 C C . LEU A 1 106 ? 15.267 4.510 -10.480 1.00 92.88 106 LEU A 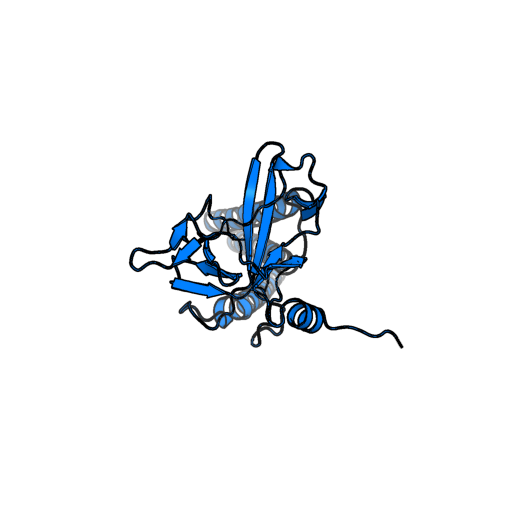C 1
ATOM 836 O O . LEU A 1 106 ? 15.614 5.318 -11.339 1.00 92.88 106 LEU A O 1
ATOM 840 N N . LEU A 1 107 ? 16.128 3.685 -9.898 1.00 91.50 107 LEU A N 1
ATOM 841 C CA . LEU A 1 107 ? 17.547 3.643 -10.223 1.00 91.50 107 LEU A CA 1
ATOM 842 C C . LEU A 1 107 ? 17.820 2.734 -11.426 1.00 91.50 107 LEU A C 1
ATOM 844 O O . LEU A 1 107 ? 17.085 1.785 -11.700 1.00 91.50 107 LEU A O 1
ATOM 848 N N . LYS A 1 108 ? 18.935 2.980 -12.126 1.00 88.81 108 LYS A N 1
ATOM 849 C CA . LYS A 1 108 ? 19.360 2.156 -13.275 1.00 88.81 108 LYS A CA 1
ATOM 850 C C . LYS A 1 108 ? 19.595 0.680 -12.922 1.00 88.81 108 LYS A C 1
ATOM 852 O O . LYS A 1 108 ? 19.494 -0.170 -13.792 1.00 88.81 108 LYS A O 1
ATOM 857 N N . ASN A 1 109 ? 19.893 0.359 -11.665 1.00 88.38 109 ASN A N 1
ATOM 858 C CA . ASN A 1 109 ? 20.042 -1.026 -11.207 1.00 88.38 109 ASN A CA 1
ATOM 859 C C . ASN A 1 109 ? 18.694 -1.737 -10.952 1.00 88.38 109 ASN A C 1
ATOM 861 O O . ASN A 1 109 ? 18.703 -2.884 -10.519 1.00 88.38 109 ASN A O 1
ATOM 865 N N . GLY A 1 110 ? 17.555 -1.074 -11.194 1.00 90.44 110 GLY A N 1
ATOM 866 C CA . GLY A 1 110 ? 16.214 -1.617 -10.968 1.00 90.44 110 GLY A CA 1
ATOM 867 C C . GLY A 1 110 ? 15.688 -1.426 -9.544 1.00 90.44 110 GLY A C 1
ATOM 868 O O . GLY A 1 110 ? 14.547 -1.778 -9.261 1.00 90.44 110 GLY A O 1
ATOM 869 N N . SER A 1 111 ? 16.473 -0.840 -8.639 1.00 92.44 111 SER A N 1
ATOM 870 C CA . SER A 1 111 ? 16.023 -0.535 -7.280 1.00 92.44 111 SER A CA 1
ATOM 871 C C . SER A 1 111 ? 15.211 0.762 -7.236 1.00 92.44 111 SER A C 1
ATOM 873 O O . SER A 1 111 ? 15.515 1.722 -7.944 1.00 92.44 111 SER A O 1
ATOM 875 N N . MET A 1 112 ? 14.219 0.833 -6.354 1.00 93.62 112 MET A N 1
ATOM 876 C CA . MET A 1 112 ? 13.509 2.072 -6.039 1.00 93.62 112 MET A CA 1
ATOM 877 C C . MET A 1 112 ? 14.169 2.753 -4.842 1.00 93.62 112 MET A C 1
ATOM 879 O O . MET A 1 112 ? 14.267 2.153 -3.778 1.00 93.62 112 MET A O 1
ATOM 883 N N . HIS A 1 113 ? 14.596 4.003 -4.988 1.00 92.12 113 HIS A N 1
ATOM 884 C CA . HIS A 1 113 ? 15.222 4.778 -3.921 1.00 92.12 113 HIS A CA 1
ATOM 885 C C . HIS A 1 113 ? 14.271 5.834 -3.354 1.00 92.12 113 HIS A C 1
ATOM 887 O O . HIS A 1 113 ? 13.745 6.653 -4.109 1.00 92.12 113 HIS A O 1
ATOM 893 N N . LEU A 1 114 ? 14.105 5.849 -2.029 1.00 91.12 114 LEU A N 1
ATOM 894 C CA . LEU A 1 114 ? 13.399 6.894 -1.285 1.00 91.12 114 LEU A CA 1
ATOM 895 C C . LEU A 1 114 ? 14.418 7.891 -0.710 1.00 91.12 114 LEU A C 1
ATOM 897 O O . LEU A 1 114 ? 15.095 7.555 0.266 1.00 91.12 114 LEU A O 1
ATOM 901 N N . PRO A 1 115 ? 14.522 9.124 -1.245 1.00 88.50 115 PRO A N 1
ATOM 902 C CA . PRO A 1 115 ? 15.497 10.109 -0.780 1.00 88.50 115 PRO A CA 1
ATOM 903 C C . PRO A 1 115 ? 15.284 10.538 0.671 1.00 88.50 115 PRO A C 1
ATOM 905 O O . PRO A 1 115 ? 16.251 10.844 1.360 1.00 88.50 115 PRO A O 1
ATOM 908 N N . PHE A 1 116 ? 14.035 10.556 1.147 1.00 87.12 116 PHE A N 1
ATOM 909 C CA . PHE A 1 116 ? 13.720 10.976 2.513 1.00 87.12 116 PHE A CA 1
ATOM 910 C C . PHE A 1 116 ? 14.305 10.020 3.564 1.00 87.12 116 PHE A C 1
ATOM 912 O O . PHE A 1 116 ? 14.922 10.463 4.529 1.00 87.12 116 PHE A O 1
ATOM 919 N N . TYR A 1 117 ? 14.177 8.710 3.335 1.00 85.06 117 TYR A N 1
ATOM 920 C CA . TYR A 1 117 ? 14.723 7.666 4.211 1.00 85.06 117 TYR A CA 1
ATOM 921 C C . TYR A 1 117 ? 16.142 7.233 3.826 1.00 85.06 117 TYR A C 1
ATOM 923 O O . TYR A 1 117 ? 16.717 6.364 4.481 1.00 85.06 117 TYR A O 1
ATOM 931 N N . ASN A 1 118 ? 16.691 7.783 2.738 1.00 86.69 118 ASN A N 1
ATOM 932 C CA . ASN A 1 118 ? 17.972 7.391 2.153 1.00 86.69 118 ASN A CA 1
ATOM 933 C C . ASN A 1 118 ? 18.124 5.860 2.006 1.00 86.69 118 ASN A C 1
ATOM 935 O O . ASN A 1 118 ? 19.170 5.287 2.305 1.00 86.69 118 ASN A O 1
ATOM 939 N N . THR A 1 119 ? 17.049 5.188 1.587 1.00 88.06 119 THR A N 1
ATOM 940 C CA . THR A 1 119 ? 16.963 3.720 1.528 1.00 88.06 119 THR A CA 1
ATOM 941 C C . THR A 1 119 ? 16.486 3.280 0.148 1.00 88.06 119 THR A C 1
ATOM 943 O O . THR A 1 119 ? 15.674 3.961 -0.481 1.00 88.06 119 THR A O 1
ATOM 946 N N . SER A 1 120 ? 17.006 2.150 -0.333 1.00 90.31 120 SER A N 1
ATOM 947 C CA . SER A 1 120 ? 16.649 1.570 -1.629 1.00 90.31 120 SER A CA 1
ATOM 948 C C . SER A 1 120 ? 16.006 0.196 -1.461 1.00 90.31 120 SER A C 1
ATOM 950 O O . SER A 1 120 ? 16.469 -0.606 -0.654 1.00 90.31 120 SER A O 1
ATOM 952 N N . PHE A 1 121 ? 14.980 -0.075 -2.261 1.00 91.12 121 PHE A N 1
ATOM 953 C CA . PHE A 1 121 ? 14.184 -1.299 -2.248 1.00 91.12 121 PHE A CA 1
ATOM 954 C C . PHE A 1 121 ? 14.329 -2.043 -3.571 1.00 91.12 121 PHE A C 1
ATOM 956 O O . PHE A 1 121 ? 14.404 -1.426 -4.637 1.00 91.12 121 PHE A O 1
ATOM 963 N N . ASP A 1 122 ? 14.364 -3.369 -3.507 1.00 91.75 122 ASP A N 1
ATOM 964 C CA . ASP A 1 122 ? 14.457 -4.220 -4.692 1.00 91.75 122 ASP A CA 1
ATOM 965 C C . ASP A 1 122 ? 13.081 -4.424 -5.351 1.00 91.75 122 ASP A C 1
ATOM 967 O O . ASP A 1 122 ? 12.034 -4.244 -4.728 1.00 91.75 122 ASP A O 1
ATOM 971 N N . SER A 1 123 ? 13.082 -4.848 -6.613 1.00 91.56 123 SER A N 1
ATOM 972 C CA . SER A 1 123 ? 11.913 -5.131 -7.456 1.00 91.56 123 SER A CA 1
ATOM 973 C C . SER A 1 123 ? 10.961 -6.209 -6.913 1.00 91.56 123 SER A C 1
ATOM 975 O O . SER A 1 123 ? 9.894 -6.442 -7.485 1.00 91.56 123 SER A O 1
ATOM 977 N N . THR A 1 124 ? 11.316 -6.863 -5.806 1.00 90.69 124 THR A N 1
ATOM 978 C CA . THR A 1 124 ? 10.441 -7.743 -5.021 1.00 90.69 124 THR A CA 1
ATOM 979 C C . THR A 1 124 ? 9.507 -6.976 -4.086 1.00 90.69 124 THR A C 1
ATOM 981 O O . THR A 1 124 ? 8.389 -7.428 -3.853 1.00 90.69 124 THR A O 1
ATOM 984 N N . GLN A 1 125 ? 9.940 -5.824 -3.569 1.00 90.88 125 GLN A N 1
ATOM 985 C CA . GLN A 1 125 ? 9.295 -5.101 -2.466 1.00 90.88 125 GLN A CA 1
ATOM 986 C C . GLN A 1 125 ? 8.484 -3.886 -2.915 1.00 90.88 125 GLN A C 1
ATOM 988 O O . GLN A 1 125 ? 7.790 -3.282 -2.097 1.00 90.88 125 GLN A O 1
ATOM 993 N N . TYR A 1 126 ? 8.568 -3.524 -4.194 1.00 93.56 126 TYR A N 1
ATOM 994 C CA . TYR A 1 126 ? 7.800 -2.432 -4.776 1.00 93.56 126 TYR A CA 1
ATOM 995 C C . TYR A 1 126 ? 7.190 -2.841 -6.121 1.00 93.56 126 TYR A C 1
ATOM 997 O O . TYR A 1 126 ? 7.668 -3.767 -6.774 1.00 93.56 126 TYR A O 1
ATOM 1005 N N . CYS A 1 127 ? 6.160 -2.122 -6.551 1.00 95.00 127 CYS A N 1
ATOM 1006 C CA . CYS A 1 127 ? 5.730 -2.026 -7.941 1.00 95.00 127 CYS A CA 1
ATOM 1007 C C . CYS A 1 127 ? 5.437 -0.559 -8.283 1.00 95.00 127 CYS A C 1
ATOM 1009 O O . CYS A 1 127 ? 5.144 0.239 -7.394 1.00 95.00 127 CYS A O 1
ATOM 1011 N N . MET A 1 128 ? 5.539 -0.187 -9.556 1.00 95.19 128 MET A N 1
ATOM 1012 C CA . MET A 1 128 ? 5.234 1.160 -10.049 1.00 95.19 128 MET A CA 1
ATOM 1013 C C . MET A 1 128 ? 4.193 1.095 -11.157 1.00 95.19 128 MET A C 1
ATOM 1015 O O . MET A 1 128 ? 4.203 0.173 -11.972 1.00 95.19 128 MET A O 1
ATOM 1019 N N . ASP A 1 129 ? 3.296 2.072 -11.198 1.00 95.19 129 ASP A N 1
ATOM 1020 C CA . ASP A 1 129 ? 2.349 2.209 -12.298 1.00 95.19 129 ASP A CA 1
ATOM 1021 C C . ASP A 1 129 ? 1.786 3.623 -12.391 1.00 95.19 129 ASP A C 1
ATOM 1023 O O . ASP A 1 129 ? 2.020 4.473 -11.530 1.00 95.19 129 ASP A O 1
ATOM 1027 N N . ASN A 1 130 ? 1.004 3.857 -13.437 1.00 94.62 130 ASN A N 1
ATOM 1028 C CA . ASN A 1 130 ? 0.142 5.019 -13.525 1.00 94.62 130 ASN A CA 1
ATOM 1029 C C . ASN A 1 130 ? -1.201 4.723 -12.852 1.00 94.62 130 ASN A C 1
ATOM 1031 O O . ASN A 1 130 ? -1.797 3.666 -13.054 1.00 94.62 130 ASN A O 1
ATOM 1035 N N . PHE A 1 131 ? -1.662 5.679 -12.052 1.00 93.19 131 PHE A N 1
ATOM 1036 C CA . PHE A 1 131 ? -2.892 5.613 -11.277 1.00 93.19 131 PHE A CA 1
ATOM 1037 C C . PHE A 1 131 ? -3.865 6.661 -11.808 1.00 93.19 131 PHE A C 1
ATOM 1039 O O . PHE A 1 131 ? -3.538 7.851 -11.852 1.00 93.19 131 PHE A O 1
ATOM 1046 N N . LYS A 1 132 ? -5.055 6.216 -12.218 1.00 92.00 132 LYS A N 1
ATOM 1047 C CA . LYS A 1 132 ? -6.193 7.065 -12.569 1.00 92.00 132 LYS A CA 1
ATOM 1048 C C . LYS A 1 132 ? -6.921 7.430 -11.274 1.00 92.00 132 LYS A C 1
ATOM 1050 O O . LYS A 1 132 ? -7.645 6.606 -10.721 1.00 92.00 132 LYS A O 1
ATOM 1055 N N . ILE A 1 133 ? -6.679 8.650 -10.789 1.00 85.88 133 ILE A N 1
ATOM 1056 C CA . ILE A 1 133 ? -7.345 9.206 -9.595 1.00 85.88 133 ILE A CA 1
ATOM 1057 C C . ILE A 1 133 ? -8.744 9.704 -9.977 1.00 85.88 133 ILE A C 1
ATOM 1059 O O . ILE A 1 133 ? -9.723 9.407 -9.307 1.00 85.88 133 ILE A O 1
ATOM 1063 N N . ASP A 1 134 ? -8.818 10.438 -11.090 1.00 82.62 134 ASP A N 1
ATOM 1064 C CA . ASP A 1 134 ? -10.040 10.982 -11.689 1.00 82.62 134 ASP A CA 1
ATOM 1065 C C . ASP A 1 134 ? -9.948 10.845 -13.221 1.00 82.62 134 ASP A C 1
ATOM 1067 O O . ASP A 1 134 ? -8.857 10.644 -13.760 1.00 82.62 134 ASP A O 1
ATOM 1071 N N . ASP A 1 135 ? -11.052 11.050 -13.953 1.00 74.62 135 ASP A N 1
ATOM 1072 C CA . ASP A 1 135 ? -11.100 10.936 -15.427 1.00 74.62 135 ASP A CA 1
ATOM 1073 C C . ASP A 1 135 ? -10.056 11.779 -16.178 1.00 74.62 135 ASP A C 1
ATOM 1075 O O . ASP A 1 135 ? -9.671 11.446 -17.295 1.00 74.62 135 ASP A O 1
ATOM 1079 N N . ALA A 1 136 ? -9.563 12.856 -15.564 1.00 77.44 136 ALA A N 1
ATOM 1080 C CA . ALA A 1 136 ? -8.568 13.743 -16.163 1.00 77.44 136 ALA A CA 1
ATOM 1081 C C . ALA A 1 136 ? -7.170 13.644 -15.530 1.00 77.44 136 ALA A C 1
ATOM 1083 O O . ALA A 1 136 ? -6.240 14.286 -16.023 1.00 77.44 136 ALA A O 1
ATOM 1084 N N . LYS A 1 137 ? -6.999 12.901 -14.427 1.00 87.25 137 LYS A N 1
ATOM 1085 C CA . LYS A 1 137 ? -5.766 12.933 -13.632 1.00 87.25 137 LYS A CA 1
ATOM 1086 C C . LYS A 1 137 ? -5.152 11.547 -13.505 1.00 87.25 137 LYS A C 1
ATOM 1088 O O . LYS A 1 137 ? -5.591 10.723 -12.706 1.00 87.25 137 LYS A O 1
ATOM 1093 N N . ILE A 1 138 ? -4.077 11.357 -14.262 1.00 90.06 138 ILE A N 1
ATOM 1094 C CA . ILE A 1 138 ? -3.226 10.173 -14.215 1.00 90.06 138 ILE A CA 1
ATOM 1095 C C . ILE A 1 138 ? -1.873 10.586 -13.655 1.00 90.06 138 ILE A C 1
ATOM 1097 O O . ILE A 1 138 ? -1.259 11.540 -14.137 1.00 90.06 138 ILE A O 1
ATOM 1101 N N . VAL A 1 139 ? -1.425 9.887 -12.619 1.00 91.75 139 VAL A N 1
ATOM 1102 C CA . VAL A 1 139 ? -0.149 10.157 -11.951 1.00 91.75 139 VAL A CA 1
ATOM 1103 C C . VAL A 1 139 ? 0.619 8.866 -11.741 1.00 91.75 139 VAL A C 1
ATOM 1105 O O . VAL A 1 139 ? 0.030 7.826 -11.467 1.00 91.75 139 VAL A O 1
ATOM 1108 N N . THR A 1 140 ? 1.941 8.929 -11.846 1.00 92.62 140 THR A N 1
ATOM 1109 C CA . THR A 1 140 ? 2.787 7.781 -11.525 1.00 92.62 140 THR A CA 1
ATOM 1110 C C . THR A 1 140 ? 2.915 7.657 -10.012 1.00 92.62 140 THR A C 1
ATOM 1112 O O . THR A 1 140 ? 3.329 8.601 -9.336 1.00 92.62 140 THR A O 1
ATOM 1115 N N . GLN A 1 141 ? 2.576 6.488 -9.486 1.00 94.00 141 GLN A N 1
ATOM 1116 C CA . GLN A 1 141 ? 2.716 6.152 -8.074 1.00 94.00 141 GLN A CA 1
ATOM 1117 C C . GLN A 1 141 ? 3.400 4.795 -7.937 1.00 94.00 141 GLN A C 1
ATOM 1119 O O . GLN A 1 141 ? 3.497 4.010 -8.885 1.00 94.00 141 GLN A O 1
ATOM 1124 N N . ALA A 1 142 ? 3.909 4.542 -6.741 1.00 94.06 142 ALA A N 1
ATOM 1125 C CA . ALA A 1 142 ? 4.555 3.294 -6.395 1.00 94.06 142 ALA A CA 1
ATOM 1126 C C . ALA A 1 142 ? 3.835 2.678 -5.201 1.00 94.06 142 ALA A C 1
ATOM 1128 O O . ALA A 1 142 ? 3.406 3.384 -4.292 1.00 94.06 142 ALA A O 1
ATOM 1129 N N . VAL A 1 143 ? 3.713 1.360 -5.207 1.00 93.50 143 VAL A N 1
ATOM 1130 C CA . VAL A 1 143 ? 3.180 0.591 -4.088 1.00 93.50 143 VAL A CA 1
ATOM 1131 C C . VAL A 1 143 ? 4.317 -0.241 -3.534 1.00 93.50 143 VAL A C 1
ATOM 1133 O O . VAL A 1 143 ? 5.004 -0.924 -4.290 1.00 93.50 143 VAL A O 1
ATOM 1136 N N . MET A 1 144 ? 4.539 -0.186 -2.228 1.00 92.19 144 MET A N 1
ATOM 1137 C CA . MET A 1 144 ? 5.628 -0.909 -1.582 1.00 92.19 144 MET A CA 1
ATOM 1138 C C . MET A 1 144 ? 5.236 -1.441 -0.216 1.00 92.19 144 MET A C 1
ATOM 1140 O O . MET A 1 144 ? 4.272 -0.992 0.390 1.00 92.19 144 MET A O 1
ATOM 1144 N N . CYS A 1 145 ? 6.027 -2.374 0.293 1.00 87.06 145 CYS A N 1
ATOM 1145 C CA . CYS A 1 145 ? 5.847 -2.910 1.633 1.00 87.06 145 CYS A CA 1
ATOM 1146 C C . CYS A 1 145 ? 6.945 -2.347 2.539 1.00 87.06 145 CYS A C 1
ATOM 1148 O O . CYS A 1 145 ? 8.132 -2.578 2.292 1.00 87.06 145 CYS A O 1
ATOM 1150 N N . PHE A 1 146 ? 6.572 -1.626 3.596 1.00 77.81 146 PHE A N 1
ATOM 1151 C CA . PHE A 1 146 ? 7.529 -1.234 4.627 1.00 77.81 146 PHE A CA 1
ATOM 1152 C C . PHE A 1 146 ? 7.800 -2.435 5.535 1.00 77.81 146 PHE A C 1
ATOM 1154 O O . PHE A 1 146 ? 6.928 -2.849 6.293 1.00 77.81 146 PHE A O 1
ATOM 1161 N N . SER A 1 147 ? 9.006 -3.007 5.467 1.00 66.12 147 SER A N 1
ATOM 1162 C CA . SER A 1 147 ? 9.456 -3.911 6.531 1.00 66.12 147 SER A CA 1
ATOM 1163 C C . SER A 1 147 ? 9.767 -3.053 7.754 1.00 66.12 147 SER A C 1
ATOM 1165 O O . SER A 1 147 ? 10.541 -2.101 7.649 1.00 66.12 147 SER A O 1
ATOM 1167 N N . GLU A 1 148 ? 9.189 -3.371 8.912 1.00 57.69 148 GLU A N 1
ATOM 1168 C CA . GLU A 1 148 ? 9.371 -2.625 10.172 1.00 57.69 148 GLU A CA 1
ATOM 1169 C C . GLU A 1 148 ? 10.819 -2.636 10.710 1.00 57.69 148 GLU A C 1
ATOM 1171 O O . GLU A 1 148 ? 11.092 -2.099 11.782 1.00 57.69 148 GLU A O 1
ATOM 1176 N N . ASP A 1 149 ? 11.771 -3.212 9.975 1.00 52.31 149 ASP A N 1
ATOM 1177 C CA . ASP A 1 149 ? 13.147 -3.400 10.424 1.00 52.31 149 ASP A CA 1
ATOM 1178 C C . ASP A 1 149 ? 13.957 -2.094 10.531 1.00 52.31 149 ASP A C 1
ATOM 1180 O O . ASP A 1 149 ? 15.010 -2.110 11.169 1.00 52.31 149 ASP A O 1
ATOM 1184 N N . SER A 1 150 ? 13.522 -0.967 9.941 1.00 44.22 150 SER A N 1
ATOM 1185 C CA . SER A 1 150 ? 14.420 0.194 9.793 1.00 44.22 150 SER A CA 1
ATOM 1186 C C . SER A 1 150 ? 14.060 1.510 10.482 1.00 44.22 150 SER A C 1
ATOM 1188 O O . SER A 1 150 ? 14.998 2.250 10.761 1.00 44.22 150 SER A O 1
ATOM 1190 N N . SER A 1 151 ? 12.812 1.861 10.817 1.00 44.78 151 SER A N 1
ATOM 1191 C CA . SER A 1 151 ? 12.581 3.166 11.478 1.00 44.78 151 SER A CA 1
ATOM 1192 C C . SER A 1 151 ? 11.127 3.449 11.857 1.00 44.78 151 SER A C 1
ATOM 1194 O O . SER A 1 151 ? 10.379 4.009 11.063 1.00 44.78 151 SER A O 1
ATOM 1196 N N . SER A 1 152 ? 10.754 3.199 13.111 1.00 39.91 152 SER A N 1
ATOM 1197 C CA . SER A 1 152 ? 10.053 4.199 13.932 1.00 39.91 152 SER A CA 1
ATOM 1198 C C . SER A 1 152 ? 10.025 3.753 15.397 1.00 39.91 152 SER A C 1
ATOM 1200 O O . SER A 1 152 ? 9.691 2.624 15.736 1.00 39.91 152 SER A O 1
ATOM 1202 N N . THR A 1 153 ? 10.408 4.660 16.290 1.00 40.88 153 THR A N 1
ATOM 1203 C CA . THR A 1 153 ? 10.568 4.470 17.744 1.00 40.88 153 THR A CA 1
ATOM 1204 C C . THR A 1 153 ? 9.236 4.257 18.491 1.00 40.88 153 THR A C 1
ATOM 1206 O O . THR A 1 153 ? 9.177 4.371 19.713 1.00 40.88 153 THR A O 1
ATOM 1209 N N . THR A 1 154 ? 8.150 3.936 17.787 1.00 45.62 154 THR A N 1
ATOM 1210 C CA . THR A 1 154 ? 6.840 3.673 18.386 1.00 45.62 154 THR A CA 1
ATOM 1211 C C . THR A 1 154 ? 6.567 2.188 18.240 1.00 45.62 154 THR A C 1
ATOM 1213 O O . THR A 1 154 ? 6.318 1.724 17.138 1.00 45.62 154 THR A O 1
ATOM 1216 N N . CYS A 1 155 ? 6.654 1.431 19.338 1.00 50.28 155 CYS A N 1
ATOM 1217 C CA . CYS A 1 155 ? 6.390 -0.009 19.331 1.00 50.28 155 CYS A CA 1
ATOM 1218 C C . CYS A 1 155 ? 5.054 -0.305 18.614 1.00 50.28 155 CYS A C 1
ATOM 1220 O O . CYS A 1 155 ? 4.010 0.053 19.172 1.00 50.28 155 CYS A O 1
ATOM 1222 N N . PRO A 1 156 ? 5.049 -0.992 17.454 1.00 54.53 156 PRO A N 1
ATOM 1223 C CA . PRO A 1 156 ? 3.815 -1.347 16.740 1.00 54.53 156 PRO A CA 1
ATOM 1224 C C . PRO A 1 156 ? 2.880 -2.201 17.614 1.00 54.53 156 PRO A C 1
ATOM 1226 O O . PRO A 1 156 ? 1.658 -2.090 17.536 1.00 54.53 156 PRO A O 1
ATOM 1229 N N . ILE A 1 157 ? 3.454 -2.921 18.591 1.00 57.66 157 ILE A N 1
ATOM 1230 C CA . ILE A 1 157 ? 2.756 -3.615 19.688 1.00 57.66 157 ILE A CA 1
ATOM 1231 C C . ILE A 1 157 ? 1.702 -2.719 20.368 1.00 57.66 157 ILE A C 1
ATOM 1233 O O . ILE A 1 157 ? 0.599 -3.169 20.682 1.00 57.66 157 ILE A O 1
ATOM 1237 N N . ILE A 1 158 ? 2.026 -1.450 20.632 1.00 61.66 158 ILE A N 1
ATOM 1238 C CA . ILE A 1 158 ? 1.150 -0.551 21.393 1.00 61.66 158 ILE A CA 1
ATOM 1239 C C . ILE A 1 158 ? -0.068 -0.157 20.552 1.00 61.66 158 ILE A C 1
ATOM 1241 O O . ILE A 1 158 ? -1.200 -0.191 21.034 1.00 61.66 158 ILE A O 1
ATOM 1245 N N . HIS A 1 159 ? 0.143 0.213 19.293 1.00 64.94 159 HIS A N 1
ATOM 1246 C CA . HIS A 1 159 ? -0.948 0.711 18.465 1.00 64.94 159 HIS A CA 1
ATOM 1247 C C . HIS A 1 159 ? -1.860 -0.423 17.978 1.00 64.94 159 HIS A C 1
ATOM 1249 O O . HIS A 1 159 ? -3.085 -0.300 18.029 1.00 64.94 159 HIS A O 1
ATOM 1255 N N . GLU A 1 160 ? -1.283 -1.555 17.580 1.00 64.12 160 GLU A N 1
ATOM 1256 C CA . GLU A 1 160 ? -2.047 -2.622 16.933 1.00 64.12 160 GLU A CA 1
ATOM 1257 C C . GLU A 1 160 ? -2.653 -3.626 17.912 1.00 64.12 160 GLU A C 1
ATOM 1259 O O . GLU A 1 160 ? -3.763 -4.100 17.683 1.00 64.12 160 GLU A O 1
ATOM 1264 N N . ILE A 1 161 ? -1.983 -3.921 19.032 1.00 69.56 161 ILE A N 1
ATOM 1265 C CA . ILE A 1 161 ? -2.438 -4.944 19.990 1.00 69.56 161 ILE A CA 1
ATOM 1266 C C . ILE A 1 161 ? -3.038 -4.296 21.235 1.00 69.56 161 ILE A C 1
ATOM 1268 O O . ILE A 1 161 ? -4.133 -4.652 21.676 1.00 69.56 161 ILE A O 1
ATOM 1272 N N . LEU A 1 162 ? -2.347 -3.315 21.813 1.00 78.62 162 LEU A N 1
ATOM 1273 C CA . LEU A 1 162 ? -2.753 -2.757 23.098 1.00 78.62 162 LEU A CA 1
ATOM 1274 C C . LEU A 1 162 ? -4.010 -1.878 22.974 1.00 78.62 162 LEU A C 1
ATOM 1276 O O . LEU A 1 162 ? -4.906 -1.958 23.816 1.00 78.62 162 LEU A O 1
ATOM 1280 N N . HIS A 1 163 ? -4.129 -1.099 21.895 1.00 80.12 163 HIS A N 1
ATOM 1281 C CA . HIS A 1 163 ? -5.308 -0.268 21.645 1.00 80.12 163 HIS A CA 1
ATOM 1282 C C . HIS A 1 163 ? -6.624 -1.063 21.533 1.00 80.12 163 HIS A C 1
ATOM 1284 O O . HIS A 1 163 ? -7.588 -0.685 22.204 1.00 80.12 163 HIS A O 1
ATOM 1290 N N . PRO A 1 164 ? -6.757 -2.128 20.709 1.00 80.06 164 PRO A N 1
ATOM 1291 C CA . PRO A 1 164 ? -8.003 -2.894 20.670 1.00 80.06 164 PRO A CA 1
ATOM 1292 C C . PRO A 1 164 ? -8.299 -3.599 21.999 1.00 80.06 164 PRO A C 1
ATOM 1294 O O . PRO A 1 164 ? -9.460 -3.632 22.400 1.00 80.06 164 PRO A O 1
ATOM 1297 N N . ILE A 1 165 ? -7.283 -4.083 22.722 1.00 85.12 165 ILE A N 1
ATOM 1298 C CA . ILE A 1 165 ? -7.477 -4.695 24.046 1.00 85.12 165 ILE A CA 1
ATOM 1299 C C . ILE A 1 165 ? -8.069 -3.680 25.030 1.00 85.12 165 ILE A C 1
ATOM 1301 O O . ILE A 1 165 ? -9.109 -3.951 25.631 1.00 85.12 165 ILE A O 1
ATOM 1305 N N . PHE A 1 166 ? -7.472 -2.491 25.161 1.00 85.94 166 PHE A N 1
ATOM 1306 C CA . PHE A 1 166 ? -8.010 -1.445 26.038 1.00 85.94 166 PHE A CA 1
ATOM 1307 C C . PHE A 1 166 ? -9.411 -1.000 25.627 1.00 85.94 166 PHE A C 1
ATOM 1309 O O . PHE A 1 166 ? -10.253 -0.745 26.487 1.00 85.94 166 PHE A O 1
ATOM 1316 N N . GLN A 1 167 ? -9.684 -0.945 24.326 1.00 85.88 167 GLN A N 1
ATOM 1317 C CA . GLN A 1 167 ? -10.997 -0.583 23.813 1.00 85.88 167 GLN A CA 1
ATOM 1318 C C . GLN A 1 167 ? -12.067 -1.631 24.162 1.00 85.88 167 GLN A C 1
ATOM 1320 O O . GLN A 1 167 ? -13.163 -1.254 24.573 1.00 85.88 167 GLN A O 1
ATOM 1325 N N . ILE A 1 168 ? -11.754 -2.930 24.067 1.00 87.06 168 ILE A N 1
ATOM 1326 C CA . ILE A 1 168 ? -12.660 -4.019 24.471 1.00 87.06 168 ILE A CA 1
ATOM 1327 C C . ILE A 1 168 ? -12.882 -4.000 25.985 1.00 87.06 168 ILE A C 1
ATOM 1329 O O . ILE A 1 168 ? -14.023 -4.073 26.437 1.00 87.06 168 ILE A O 1
ATOM 1333 N N . ILE A 1 169 ? -11.810 -3.857 26.770 1.00 90.38 169 ILE A N 1
ATOM 1334 C CA . ILE A 1 169 ? -11.899 -3.765 28.232 1.00 90.38 169 ILE A CA 1
ATOM 1335 C C . ILE A 1 169 ? -12.800 -2.587 28.627 1.00 90.38 169 ILE A C 1
ATOM 1337 O O . ILE A 1 169 ? -13.734 -2.764 29.408 1.00 90.38 169 ILE A O 1
ATOM 1341 N N . SER A 1 170 ? -12.577 -1.409 28.039 1.00 90.19 170 SER A N 1
ATOM 1342 C CA . SER A 1 170 ? -13.402 -0.217 28.261 1.00 90.19 170 SER A CA 1
ATOM 1343 C C . SER A 1 170 ? -14.874 -0.461 27.910 1.00 90.19 170 SER A C 1
ATOM 1345 O O . SER A 1 170 ? -15.754 -0.165 28.717 1.00 90.19 170 SER A O 1
ATOM 1347 N N . ALA A 1 171 ? -15.158 -1.084 26.761 1.00 89.75 171 ALA A N 1
ATOM 1348 C CA . ALA A 1 171 ? -16.522 -1.419 26.356 1.00 89.75 171 ALA A CA 1
ATOM 1349 C C . ALA A 1 171 ? -17.216 -2.368 27.352 1.00 89.75 171 ALA A C 1
ATOM 1351 O O . ALA A 1 171 ? -18.377 -2.154 27.695 1.00 89.75 171 ALA A O 1
ATOM 1352 N N . ILE A 1 172 ? -16.511 -3.378 27.876 1.00 91.50 172 ILE A N 1
ATOM 1353 C CA . ILE A 1 172 ? -17.055 -4.289 28.897 1.00 91.50 172 ILE A CA 1
ATOM 1354 C C . ILE A 1 172 ? -17.395 -3.521 30.178 1.00 91.50 172 ILE A C 1
ATOM 1356 O O . ILE A 1 172 ? -18.499 -3.665 30.706 1.00 91.50 172 ILE A O 1
ATOM 1360 N N . PHE A 1 173 ? -16.484 -2.673 30.665 1.00 90.88 173 PHE A N 1
ATOM 1361 C CA . PHE A 1 173 ? -16.737 -1.858 31.855 1.00 90.88 173 PHE A CA 1
ATOM 1362 C C . PHE A 1 173 ? -17.929 -0.913 31.663 1.00 90.88 173 PHE A C 1
ATOM 1364 O O . PHE A 1 173 ? -18.790 -0.841 32.540 1.00 90.88 173 PHE A O 1
ATOM 1371 N N . LEU A 1 174 ? -18.035 -0.247 30.510 1.00 88.56 174 LEU A N 1
ATOM 1372 C CA . LEU A 1 174 ? -19.166 0.627 30.184 1.00 88.56 174 LEU A CA 1
ATOM 1373 C C . LEU A 1 174 ? -20.495 -0.139 30.128 1.00 88.56 174 LEU A C 1
ATOM 1375 O O . LEU A 1 174 ? -21.506 0.354 30.628 1.00 88.56 174 LEU A O 1
ATOM 1379 N N . ALA A 1 175 ? -20.503 -1.357 29.579 1.00 89.69 175 ALA A N 1
ATOM 1380 C CA . ALA A 1 175 ? -21.690 -2.209 29.556 1.00 89.69 175 ALA A CA 1
ATOM 1381 C C . ALA A 1 175 ? -22.122 -2.630 30.968 1.00 89.69 175 ALA A C 1
ATOM 1383 O O . ALA A 1 175 ? -23.308 -2.564 31.290 1.00 89.69 175 ALA A O 1
ATOM 1384 N N . ILE A 1 176 ? -21.172 -3.001 31.834 1.00 90.12 176 ILE A N 1
ATOM 1385 C CA . ILE A 1 176 ? -21.455 -3.340 33.237 1.00 90.12 176 ILE A CA 1
ATOM 1386 C C . ILE A 1 176 ? -22.048 -2.130 33.966 1.00 90.12 176 ILE A C 1
ATOM 1388 O O . ILE A 1 176 ? -23.083 -2.263 34.619 1.00 90.12 176 ILE A O 1
ATOM 1392 N N . VAL A 1 177 ? -21.443 -0.946 33.821 1.00 87.62 177 VAL A N 1
ATOM 1393 C CA . VAL A 1 177 ? -21.958 0.300 34.413 1.00 87.62 177 VAL A CA 1
ATOM 1394 C C . VAL A 1 177 ? -23.381 0.570 33.925 1.00 87.62 177 VAL A C 1
ATOM 1396 O O . VAL A 1 177 ? -24.276 0.787 34.739 1.00 87.62 177 VAL A O 1
ATOM 1399 N N . MET A 1 178 ? -23.628 0.474 32.619 1.00 86.81 178 MET A N 1
ATOM 1400 C CA . MET A 1 178 ? -24.963 0.656 32.051 1.00 86.81 178 MET A CA 1
ATOM 1401 C C . MET A 1 178 ? -25.988 -0.314 32.666 1.00 86.81 178 MET A C 1
ATOM 1403 O O . MET A 1 178 ? -27.060 0.118 33.089 1.00 86.81 178 MET A O 1
ATOM 1407 N N . ILE A 1 179 ? -25.658 -1.605 32.777 1.00 87.69 179 ILE A N 1
ATOM 1408 C CA . ILE A 1 179 ? -26.555 -2.628 33.340 1.00 87.69 179 ILE A CA 1
ATOM 1409 C C . ILE A 1 179 ? -26.856 -2.355 34.817 1.00 87.69 179 ILE A C 1
ATOM 1411 O O . ILE A 1 179 ? -28.019 -2.406 35.223 1.00 87.69 179 ILE A O 1
ATOM 1415 N N . VAL A 1 180 ? -25.840 -2.039 35.623 1.00 88.19 180 VAL A N 1
ATOM 1416 C CA . VAL A 1 180 ? -26.007 -1.763 37.059 1.00 88.19 180 VAL A CA 1
ATOM 1417 C C . VAL A 1 180 ? -26.908 -0.546 37.275 1.00 88.19 180 VAL A C 1
ATOM 1419 O O . VAL A 1 180 ? -27.842 -0.609 38.073 1.00 88.19 180 VAL A O 1
ATOM 1422 N N . TYR A 1 181 ? -26.685 0.539 36.529 1.00 83.00 181 TYR A N 1
ATOM 1423 C CA . TYR A 1 181 ? -27.469 1.767 36.675 1.00 83.00 181 TYR A CA 1
ATOM 1424 C C . TYR A 1 181 ? -28.915 1.628 36.183 1.00 83.00 181 TYR A C 1
ATOM 1426 O O . TYR A 1 181 ? -29.798 2.271 36.746 1.00 83.00 181 TYR A O 1
ATOM 1434 N N . ILE A 1 182 ? -29.179 0.781 35.182 1.00 84.19 182 ILE A N 1
ATOM 1435 C CA . ILE A 1 182 ? -30.548 0.459 34.745 1.00 84.19 182 ILE A CA 1
ATOM 1436 C C . ILE A 1 182 ? -31.253 -0.453 35.762 1.00 84.19 182 ILE A C 1
ATOM 1438 O O . ILE A 1 182 ? -32.449 -0.301 36.000 1.00 84.19 182 ILE A O 1
ATOM 1442 N N . SER A 1 183 ? -30.522 -1.381 36.386 1.00 85.69 183 SER A N 1
ATOM 1443 C CA . SER A 1 183 ? -31.087 -2.367 37.321 1.00 85.69 183 SER A CA 1
ATOM 1444 C C . SER A 1 183 ? -31.470 -1.776 38.680 1.00 85.69 183 SER A C 1
ATOM 1446 O O . SER A 1 183 ? -32.274 -2.373 39.391 1.00 85.69 183 SER A O 1
ATOM 1448 N N . ILE A 1 184 ? -30.910 -0.619 39.056 1.00 85.88 184 ILE A N 1
ATOM 1449 C CA . ILE A 1 184 ? -31.218 0.064 40.317 1.00 85.88 184 ILE A CA 1
ATOM 1450 C C . ILE A 1 184 ? -32.205 1.215 40.038 1.00 85.88 184 ILE A C 1
ATOM 1452 O O . ILE A 1 184 ? -31.779 2.335 39.726 1.00 85.88 184 ILE A O 1
ATOM 1456 N N . PRO A 1 185 ? -33.528 0.992 40.179 1.00 72.88 185 PRO A N 1
ATOM 1457 C CA . PRO A 1 185 ? -34.547 1.988 39.839 1.00 72.88 185 PRO A CA 1
ATOM 1458 C C . PRO A 1 185 ? -34.429 3.281 40.662 1.00 72.88 185 PRO A C 1
ATOM 1460 O O . PRO A 1 185 ? -34.745 4.359 40.160 1.00 72.88 185 PRO A O 1
ATOM 1463 N N . GLU A 1 186 ? -33.907 3.205 41.891 1.00 72.75 186 GLU A N 1
ATOM 1464 C CA . GLU A 1 186 ? -33.669 4.373 42.755 1.00 72.75 186 GLU A CA 1
ATOM 1465 C C . GLU A 1 186 ? -32.593 5.328 42.217 1.00 72.75 186 GLU A C 1
ATOM 1467 O O . GLU A 1 186 ? -32.640 6.535 42.467 1.00 72.75 186 GLU A O 1
ATOM 1472 N N . VAL A 1 187 ? -31.614 4.801 41.477 1.00 69.25 187 VAL A N 1
ATOM 1473 C CA . VAL A 1 187 ? -30.516 5.585 40.896 1.00 69.25 187 VAL A CA 1
ATOM 1474 C C . VAL A 1 187 ? -30.894 6.053 39.494 1.00 69.25 187 VAL A C 1
ATOM 1476 O O . VAL A 1 187 ? -30.647 7.211 39.158 1.00 69.25 187 VAL A O 1
ATOM 1479 N N . TYR A 1 188 ? -31.581 5.209 38.718 1.00 68.81 188 TYR A N 1
ATOM 1480 C CA . TYR A 1 188 ? -32.128 5.570 37.407 1.00 68.81 188 TYR A CA 1
ATOM 1481 C C . TYR A 1 188 ? -33.159 6.709 37.477 1.00 68.81 188 TYR A C 1
ATOM 1483 O O . TYR A 1 188 ? -33.257 7.532 36.567 1.00 68.81 188 TYR A O 1
ATOM 1491 N N . ALA A 1 189 ? -33.928 6.796 38.565 1.00 70.94 189 ALA A N 1
ATOM 1492 C CA . ALA A 1 189 ? -34.894 7.874 38.753 1.00 70.94 189 ALA A CA 1
ATOM 1493 C C . ALA A 1 189 ? -34.231 9.258 38.896 1.00 70.94 189 ALA A C 1
ATOM 1495 O O . ALA A 1 189 ? -34.855 10.273 38.577 1.00 70.94 189 ALA A O 1
ATOM 1496 N N . LYS A 1 190 ? -32.965 9.317 39.334 1.00 78.31 190 LYS A N 1
ATOM 1497 C CA . LYS A 1 190 ? -32.218 10.569 39.502 1.00 78.31 190 LYS A CA 1
ATOM 1498 C C . LYS A 1 190 ? -31.669 11.042 38.156 1.00 78.31 190 LYS A C 1
ATOM 1500 O O . LYS A 1 190 ? -31.141 10.251 37.379 1.00 78.31 190 LYS A O 1
ATOM 1505 N N . VAL A 1 191 ? -31.721 12.354 37.913 1.00 78.75 191 VAL A N 1
ATOM 1506 C CA . VAL A 1 191 ? -31.192 12.993 36.686 1.00 78.75 191 VAL A CA 1
ATOM 1507 C C . VAL A 1 191 ? -29.740 12.577 36.428 1.00 78.75 191 VAL A C 1
ATOM 1509 O O . VAL A 1 191 ? -29.401 12.183 35.318 1.00 78.75 191 VAL A O 1
ATOM 1512 N N . HIS A 1 192 ? -28.927 12.532 37.486 1.00 79.56 192 HIS A N 1
ATOM 1513 C CA . HIS A 1 192 ? -27.531 12.103 37.416 1.00 79.56 192 HIS A CA 1
ATOM 1514 C C . HIS A 1 192 ? -27.357 10.665 36.886 1.00 79.56 192 HIS A C 1
ATOM 1516 O O . HIS A 1 192 ? -26.458 10.404 36.091 1.00 79.56 192 HIS A O 1
ATOM 1522 N N . GLY A 1 193 ? -28.244 9.735 37.265 1.00 79.00 193 GLY A N 1
ATOM 1523 C CA . GLY A 1 193 ? -28.213 8.357 36.765 1.00 79.00 193 GLY A CA 1
ATOM 1524 C C . GLY A 1 193 ? -28.589 8.260 35.285 1.00 79.00 193 GLY A C 1
ATOM 1525 O O . GLY A 1 193 ? -27.975 7.496 34.544 1.00 79.00 193 GLY A O 1
ATOM 1526 N N . LYS A 1 194 ? -29.541 9.080 34.824 1.00 80.88 194 LYS A N 1
ATOM 1527 C CA . LYS A 1 194 ? -29.946 9.130 33.408 1.00 80.88 194 LYS A CA 1
ATOM 1528 C C . LYS A 1 194 ? -28.843 9.679 32.506 1.00 80.88 194 LYS A C 1
ATOM 1530 O O . LYS A 1 194 ? -28.605 9.102 31.445 1.00 80.88 194 LYS A O 1
ATOM 1535 N N . CYS A 1 195 ? -28.151 10.737 32.936 1.00 84.56 195 CYS A N 1
ATOM 1536 C CA . CYS A 1 195 ? -27.016 11.290 32.191 1.00 84.56 195 CYS A CA 1
ATOM 1537 C C . CYS A 1 195 ? -25.900 10.248 32.037 1.00 84.56 195 CYS A C 1
ATOM 1539 O O . CYS A 1 195 ? -25.428 10.022 30.924 1.00 84.56 195 CYS A O 1
ATOM 1541 N N . LEU A 1 196 ? -25.551 9.537 33.117 1.00 84.88 196 LEU A N 1
ATOM 1542 C CA . LEU A 1 196 ? -24.495 8.522 33.086 1.00 84.88 196 LEU A CA 1
ATOM 1543 C C . LEU A 1 196 ? -24.839 7.323 32.183 1.00 84.88 196 LEU A C 1
ATOM 1545 O O . LEU A 1 196 ? -23.978 6.836 31.449 1.00 84.88 196 LEU A O 1
ATOM 1549 N N . VAL A 1 197 ? -26.092 6.854 32.202 1.00 86.81 197 VAL A N 1
ATOM 1550 C CA . VAL A 1 197 ? -26.556 5.765 31.320 1.00 86.81 197 VAL A CA 1
ATOM 1551 C C . VAL A 1 197 ? -26.502 6.197 29.855 1.00 86.81 197 VAL A C 1
ATOM 1553 O O . VAL A 1 197 ? -25.990 5.456 29.019 1.00 86.81 197 VAL A O 1
ATOM 1556 N N . SER A 1 198 ? -26.974 7.406 29.541 1.00 86.50 198 SER A N 1
ATOM 1557 C CA . SER A 1 198 ? -26.968 7.935 28.172 1.00 86.50 198 SER A CA 1
ATOM 1558 C C . SER A 1 198 ? -25.549 8.171 27.637 1.00 86.50 198 SER A C 1
ATOM 1560 O O . SER A 1 198 ? -25.236 7.851 26.485 1.00 86.50 198 SER A O 1
ATOM 1562 N N . GLN A 1 199 ? -24.654 8.663 28.495 1.00 89.56 199 GLN A N 1
ATOM 1563 C CA . GLN A 1 199 ? -23.234 8.800 28.188 1.00 89.56 199 GLN A CA 1
ATOM 1564 C C . GLN A 1 199 ? -22.602 7.432 27.904 1.00 89.56 199 GLN A C 1
ATOM 1566 O O . GLN A 1 199 ? -21.943 7.255 26.880 1.00 89.56 199 GLN A O 1
ATOM 1571 N N . SER A 1 200 ? -22.829 6.461 28.792 1.00 88.62 200 SER A N 1
ATOM 1572 C CA . SER A 1 200 ? -22.272 5.111 28.667 1.00 88.62 200 SER A CA 1
ATOM 1573 C C . SER A 1 200 ? -22.772 4.418 27.399 1.00 88.62 200 SER A C 1
ATOM 1575 O O . SER A 1 200 ? -21.985 3.792 26.694 1.00 88.62 200 SER A O 1
ATOM 1577 N N . PHE A 1 201 ? -24.048 4.600 27.046 1.00 89.06 201 PHE A N 1
ATOM 1578 C CA . PHE A 1 201 ? -24.611 4.122 25.783 1.00 89.06 201 PHE A CA 1
ATOM 1579 C C . PHE A 1 201 ? -23.931 4.765 24.565 1.00 89.06 201 PHE A C 1
ATOM 1581 O O . PHE A 1 201 ? -23.525 4.059 23.644 1.00 89.06 201 PHE A O 1
ATOM 1588 N N . SER A 1 202 ? -23.743 6.087 24.575 1.00 90.44 202 SER A N 1
ATOM 1589 C CA . SER A 1 202 ? -23.082 6.806 23.475 1.00 90.44 202 SER A CA 1
ATOM 1590 C C . SER A 1 202 ? -21.639 6.322 23.270 1.00 90.44 202 SER A C 1
ATOM 1592 O O . SER A 1 202 ? -21.209 6.097 22.141 1.00 90.44 202 SER A O 1
ATOM 1594 N N . LEU A 1 203 ? -20.903 6.084 24.361 1.00 88.19 203 LEU A N 1
ATOM 1595 C CA . LEU A 1 203 ? -19.542 5.545 24.302 1.00 88.19 203 LEU A CA 1
ATOM 1596 C C . LEU A 1 203 ? -19.502 4.081 23.835 1.00 88.19 203 LEU A C 1
ATOM 1598 O O . LEU A 1 203 ? -18.609 3.718 23.073 1.00 88.19 203 LEU A O 1
ATOM 1602 N N . LEU A 1 204 ? -20.475 3.251 24.224 1.00 89.88 204 LEU A N 1
ATOM 1603 C CA . LEU A 1 204 ? -20.602 1.880 23.714 1.00 89.88 204 LEU A CA 1
ATOM 1604 C C . LEU A 1 204 ? -20.826 1.857 22.200 1.00 89.88 204 LEU A C 1
ATOM 1606 O O . LEU A 1 204 ? -20.175 1.084 21.499 1.00 89.88 204 LEU A O 1
ATOM 1610 N N . VAL A 1 205 ? -21.698 2.729 21.688 1.00 89.50 205 VAL A N 1
ATOM 1611 C CA . VAL A 1 205 ? -21.952 2.871 20.247 1.00 89.50 205 VAL A CA 1
ATOM 1612 C C . VAL A 1 205 ? -20.667 3.257 19.504 1.00 89.50 205 VAL A C 1
ATOM 1614 O O . VAL A 1 205 ? -20.324 2.630 18.502 1.00 89.50 205 VAL A O 1
ATOM 1617 N N . THR A 1 206 ? -19.896 4.210 20.035 1.00 89.81 206 THR A N 1
ATOM 1618 C CA . THR A 1 206 ? -18.564 4.552 19.512 1.00 89.81 206 THR A CA 1
ATOM 1619 C C . THR A 1 206 ? -17.624 3.345 19.490 1.00 89.81 206 THR A C 1
ATOM 1621 O O . THR A 1 206 ? -16.979 3.087 18.473 1.00 89.81 206 THR A O 1
ATOM 1624 N N . CYS A 1 207 ? -17.544 2.582 20.587 1.00 87.50 207 CYS A N 1
ATOM 1625 C CA . CYS A 1 207 ? -16.699 1.390 20.657 1.00 87.50 207 CYS A CA 1
ATOM 1626 C C . CYS A 1 207 ? -17.075 0.361 19.584 1.00 87.50 207 CYS A C 1
ATOM 1628 O O . CYS A 1 207 ? -16.175 -0.210 18.970 1.00 87.50 207 CYS A O 1
ATOM 1630 N N . VAL A 1 208 ? -18.373 0.157 19.329 1.00 87.19 208 VAL A N 1
ATOM 1631 C CA . VAL A 1 208 ? -18.870 -0.750 18.283 1.00 87.19 208 VAL A CA 1
ATOM 1632 C C . VAL A 1 208 ? -18.456 -0.268 16.894 1.00 87.19 208 VAL A C 1
ATOM 1634 O O . VAL A 1 208 ? -17.894 -1.052 16.133 1.00 87.19 208 VAL A O 1
ATOM 1637 N N . PHE A 1 209 ? -18.656 1.012 16.568 1.00 88.25 209 PHE A N 1
ATOM 1638 C CA . PHE A 1 209 ? -18.249 1.555 15.267 1.00 88.25 209 PHE A CA 1
ATOM 1639 C C . PHE A 1 209 ? -16.742 1.449 15.022 1.00 88.25 209 PHE A C 1
ATOM 1641 O O . PHE A 1 209 ? -16.324 1.094 13.924 1.00 88.25 209 PHE A O 1
ATOM 1648 N N . LEU A 1 210 ? -15.925 1.688 16.049 1.00 86.00 210 LEU A N 1
ATOM 1649 C CA . LEU A 1 210 ? -14.473 1.531 15.958 1.00 86.00 210 LEU A CA 1
ATOM 1650 C C . LEU A 1 210 ? -14.048 0.065 15.769 1.00 86.00 210 LEU A C 1
ATOM 1652 O O . LEU A 1 210 ? -13.067 -0.198 15.081 1.00 86.00 210 LEU A O 1
ATOM 1656 N N . VAL A 1 211 ? -14.762 -0.898 16.365 1.00 83.81 211 VAL A N 1
ATOM 1657 C CA . VAL A 1 211 ? -14.525 -2.328 16.094 1.00 83.81 211 VAL A CA 1
ATOM 1658 C C . VAL A 1 211 ? -14.885 -2.647 14.646 1.00 83.81 211 VAL A C 1
ATOM 1660 O O . VAL A 1 211 ? -14.082 -3.260 13.957 1.00 83.81 211 VAL A O 1
ATOM 1663 N N . ILE A 1 212 ? -16.035 -2.180 14.156 1.00 83.75 212 ILE A N 1
ATOM 1664 C CA . ILE A 1 212 ? -16.446 -2.387 12.759 1.00 83.75 212 ILE A CA 1
ATOM 1665 C C . ILE A 1 212 ? -15.394 -1.827 11.795 1.00 83.75 212 ILE A C 1
ATOM 1667 O O . ILE A 1 212 ? -15.017 -2.515 10.853 1.00 83.75 212 ILE A O 1
ATOM 1671 N N . GLN A 1 213 ? -14.873 -0.626 12.060 1.00 82.12 213 GLN A N 1
ATOM 1672 C CA . GLN A 1 213 ? -13.822 -0.019 11.243 1.00 82.12 213 GLN A CA 1
ATOM 1673 C C . GLN A 1 213 ? -12.547 -0.872 11.204 1.00 82.12 213 GLN A C 1
ATOM 1675 O O . GLN A 1 213 ? -11.967 -1.027 10.140 1.00 82.12 213 GLN A O 1
ATOM 1680 N N . LYS A 1 214 ? -12.127 -1.441 12.341 1.00 76.75 214 LYS A N 1
ATOM 1681 C CA . LYS A 1 214 ? -10.918 -2.281 12.426 1.00 76.75 214 LYS A CA 1
ATOM 1682 C C . LYS A 1 214 ? -11.057 -3.658 11.781 1.00 76.75 214 LYS A C 1
ATOM 1684 O O . LYS A 1 214 ? -10.053 -4.290 11.499 1.00 76.75 214 LYS A O 1
ATOM 1689 N N . TRP A 1 215 ? -12.277 -4.172 11.656 1.00 72.12 215 TRP A N 1
ATOM 1690 C CA . TRP A 1 215 ? -12.528 -5.499 11.083 1.00 72.12 215 TRP A CA 1
ATOM 1691 C C . TRP A 1 215 ? -12.794 -5.466 9.585 1.00 72.12 215 TRP A C 1
ATOM 1693 O O . TRP A 1 215 ? -12.764 -6.503 8.928 1.00 72.12 215 TRP A O 1
ATOM 1703 N N . ALA A 1 216 ? -13.089 -4.293 9.048 1.00 74.50 216 ALA A N 1
ATOM 1704 C CA . ALA A 1 216 ? -13.384 -4.117 7.647 1.00 74.50 216 ALA A CA 1
ATOM 1705 C C . ALA A 1 216 ? -12.106 -3.693 6.897 1.00 74.50 216 ALA A C 1
ATOM 1707 O O . ALA A 1 216 ? -12.039 -2.598 6.350 1.00 74.50 216 ALA A O 1
ATOM 1708 N N . ASP A 1 217 ? -11.102 -4.580 6.919 1.00 55.47 217 ASP A N 1
ATOM 1709 C CA . ASP A 1 217 ? -9.790 -4.400 6.267 1.00 55.47 217 ASP A CA 1
ATOM 1710 C C . ASP A 1 217 ? -9.902 -4.392 4.723 1.00 55.47 217 ASP A C 1
ATOM 1712 O O . ASP A 1 217 ? -9.197 -3.644 4.061 1.00 55.47 217 ASP A O 1
ATOM 1716 N N . ASP A 1 218 ? -10.845 -5.121 4.113 1.00 52.47 218 ASP A N 1
ATOM 1717 C CA . ASP A 1 218 ? -10.730 -5.473 2.680 1.00 52.47 218 ASP A CA 1
ATOM 1718 C C . ASP A 1 218 ? -11.802 -4.879 1.742 1.00 52.47 218 ASP A C 1
ATOM 1720 O O . ASP A 1 218 ? -12.296 -5.546 0.834 1.00 52.47 218 ASP A O 1
ATOM 1724 N N . GLY A 1 219 ? -12.176 -3.607 1.915 1.00 52.94 219 GLY A N 1
ATOM 1725 C CA . GLY A 1 219 ? -12.956 -2.900 0.881 1.00 52.94 219 GLY A CA 1
ATOM 1726 C C . GLY A 1 219 ? -14.223 -2.215 1.371 1.00 52.94 219 GLY A C 1
ATOM 1727 O O . GLY A 1 219 ? -15.311 -2.387 0.811 1.00 52.94 219 GLY A O 1
ATOM 1728 N N . ILE A 1 220 ? -14.098 -1.379 2.401 1.00 55.75 220 ILE A N 1
ATOM 1729 C CA . ILE A 1 220 ? -15.168 -0.440 2.728 1.00 55.75 220 ILE A CA 1
ATOM 1730 C C . ILE A 1 220 ? -15.262 0.595 1.605 1.00 55.75 220 ILE A C 1
ATOM 1732 O O . ILE A 1 220 ? -14.402 1.459 1.456 1.00 55.75 220 ILE A O 1
ATOM 1736 N N . HIS A 1 221 ? -16.356 0.550 0.848 1.00 63.00 221 HIS A N 1
ATOM 1737 C CA . HIS A 1 221 ? -16.699 1.596 -0.111 1.00 63.00 221 HIS A CA 1
ATOM 1738 C C . HIS A 1 221 ? -16.681 2.975 0.578 1.00 63.00 221 HIS A C 1
ATOM 1740 O O . HIS A 1 221 ? -17.199 3.109 1.689 1.00 63.00 221 HIS A O 1
ATOM 1746 N N . ASN A 1 222 ? -16.144 4.013 -0.075 1.00 71.19 222 ASN A N 1
ATOM 1747 C CA . ASN A 1 222 ? -15.943 5.360 0.497 1.00 71.19 222 ASN A CA 1
ATOM 1748 C C . ASN A 1 222 ? -17.152 5.906 1.290 1.00 71.19 222 ASN A C 1
ATOM 1750 O O . ASN A 1 222 ? -16.999 6.579 2.312 1.00 71.19 222 ASN A O 1
ATOM 1754 N N . ILE A 1 223 ? -18.371 5.574 0.854 1.00 74.31 223 ILE A N 1
ATOM 1755 C CA . ILE A 1 223 ? -19.625 5.939 1.527 1.00 74.31 223 ILE A CA 1
ATOM 1756 C C . ILE A 1 223 ? -19.723 5.311 2.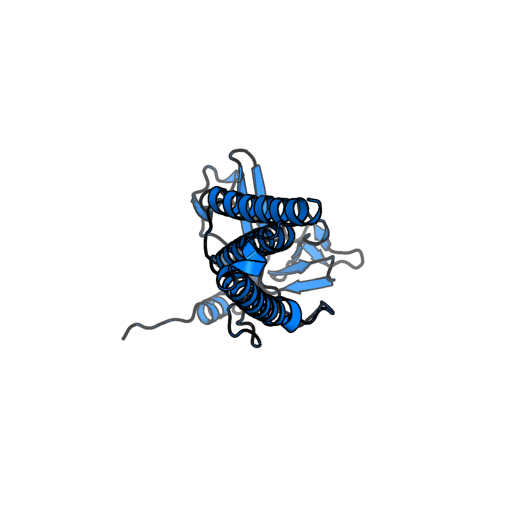924 1.00 74.31 223 ILE A C 1
ATOM 1758 O O . ILE A 1 223 ? -20.008 6.015 3.892 1.00 74.31 223 ILE A O 1
ATOM 1762 N N . ALA A 1 224 ? -19.465 4.010 3.052 1.00 78.31 224 ALA A N 1
ATOM 1763 C CA . ALA A 1 224 ? -19.552 3.301 4.323 1.00 78.31 224 ALA A CA 1
ATOM 1764 C C . ALA A 1 224 ? -18.493 3.808 5.320 1.00 78.31 224 ALA A C 1
ATOM 1766 O O . ALA A 1 224 ? -18.826 4.074 6.476 1.00 78.31 224 ALA A O 1
ATOM 1767 N N . CYS A 1 225 ? -17.270 4.090 4.856 1.00 82.94 225 CYS A N 1
ATOM 1768 C CA . CYS A 1 225 ? -16.219 4.698 5.679 1.00 82.94 225 CYS A CA 1
ATOM 1769 C C . CYS A 1 225 ? -16.678 6.056 6.235 1.00 82.94 225 CYS A C 1
ATOM 1771 O O . CYS A 1 225 ? -16.646 6.297 7.445 1.00 82.94 225 CYS A O 1
ATOM 1773 N N . LYS A 1 226 ? -17.238 6.909 5.367 1.00 84.12 226 LYS A N 1
ATOM 1774 C CA . LYS A 1 226 ? -17.777 8.216 5.759 1.00 84.12 226 LYS A CA 1
ATOM 1775 C C . LYS A 1 226 ? -18.934 8.105 6.758 1.00 84.12 226 LYS A C 1
ATOM 1777 O O . LYS A 1 226 ? -19.008 8.908 7.688 1.00 84.12 226 LYS A O 1
ATOM 1782 N N . THR A 1 227 ? -19.821 7.117 6.605 1.00 87.19 227 THR A N 1
ATOM 1783 C CA . THR A 1 227 ? -20.926 6.900 7.558 1.00 87.19 227 THR A CA 1
ATOM 1784 C C . THR A 1 227 ? -20.439 6.443 8.929 1.00 87.19 227 THR A C 1
ATOM 1786 O O . THR A 1 227 ? -20.910 6.971 9.934 1.00 87.19 227 THR A O 1
ATOM 1789 N N . ILE A 1 228 ? -19.463 5.532 8.987 1.00 86.88 228 ILE A N 1
ATOM 1790 C CA . ILE A 1 228 ? -18.878 5.053 10.246 1.00 86.88 228 ILE A CA 1
ATOM 1791 C C . ILE A 1 228 ? -18.164 6.208 10.956 1.00 86.88 228 ILE A C 1
A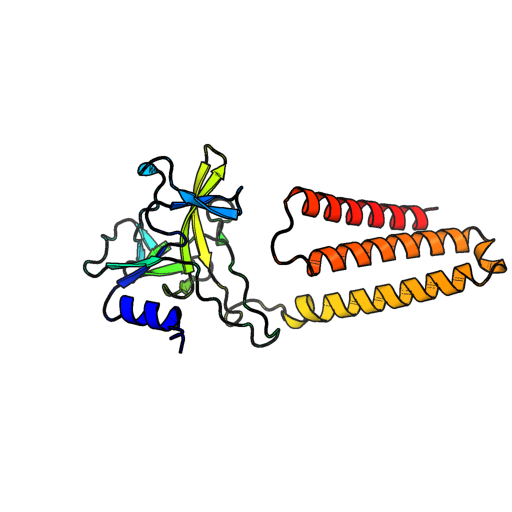TOM 1793 O O . ILE A 1 228 ? -18.421 6.458 12.133 1.00 86.88 228 ILE A O 1
ATOM 1797 N N . ALA A 1 229 ? -17.347 6.976 10.227 1.00 87.25 229 ALA A N 1
ATOM 1798 C CA . ALA A 1 229 ? -16.662 8.150 10.763 1.00 87.25 229 ALA A CA 1
ATOM 1799 C C . ALA A 1 229 ? -17.649 9.195 11.313 1.00 87.25 229 ALA A C 1
ATOM 1801 O O . ALA A 1 229 ? -17.461 9.728 12.409 1.00 87.25 229 ALA A O 1
ATOM 1802 N N . SER A 1 230 ? -18.743 9.455 10.590 1.00 90.00 230 SER A N 1
ATOM 1803 C CA . SER A 1 230 ? -19.799 10.358 11.052 1.00 90.00 230 SER A CA 1
ATOM 1804 C C . SER A 1 230 ? -20.511 9.825 12.302 1.00 90.00 230 SER A C 1
ATOM 1806 O O . SER A 1 230 ? -20.734 10.591 13.240 1.00 90.00 230 SER A O 1
ATOM 1808 N N . GLY A 1 231 ? -20.808 8.523 12.357 1.00 89.12 231 GLY A N 1
ATOM 1809 C CA . GLY A 1 231 ? -21.421 7.870 13.517 1.00 89.12 231 GLY A CA 1
ATOM 1810 C C . GLY A 1 231 ? -20.557 7.962 14.776 1.00 89.12 231 GLY A C 1
ATOM 1811 O O . GLY A 1 231 ? -21.065 8.314 15.843 1.00 89.12 231 GLY A O 1
ATOM 1812 N N . ILE A 1 232 ? -19.246 7.736 14.644 1.00 89.25 232 ILE A N 1
ATOM 1813 C CA . ILE A 1 232 ? -18.261 7.925 15.722 1.00 89.25 232 ILE A CA 1
ATOM 1814 C C . ILE A 1 232 ? -18.290 9.374 16.216 1.00 89.25 232 ILE A C 1
ATOM 1816 O O . ILE A 1 232 ? -18.411 9.620 17.416 1.00 89.25 232 ILE A O 1
ATOM 1820 N N . HIS A 1 233 ? -18.225 10.340 15.297 1.00 91.56 233 HIS A N 1
ATOM 1821 C CA . HIS A 1 233 ? -18.183 11.760 15.641 1.00 91.56 233 HIS A CA 1
ATOM 1822 C C . HIS A 1 233 ? -19.437 12.219 16.399 1.00 91.56 233 HIS A C 1
ATOM 1824 O O . HIS A 1 233 ? -19.335 12.839 17.457 1.00 91.56 233 HIS A O 1
ATOM 1830 N N . ILE A 1 234 ? -20.622 11.864 15.895 1.00 92.00 234 ILE A N 1
ATOM 1831 C CA . ILE A 1 234 ? -21.902 12.207 16.529 1.00 92.00 234 ILE A CA 1
ATOM 1832 C C . ILE A 1 234 ? -22.006 11.568 17.919 1.00 92.00 234 ILE A C 1
ATOM 1834 O O . ILE A 1 234 ? -22.427 12.230 18.867 1.00 92.00 234 ILE A O 1
ATOM 1838 N N . SER A 1 235 ? -21.583 10.311 18.062 1.00 89.94 235 SER A N 1
ATOM 1839 C CA . SER A 1 235 ? -21.634 9.588 19.339 1.00 89.94 235 SER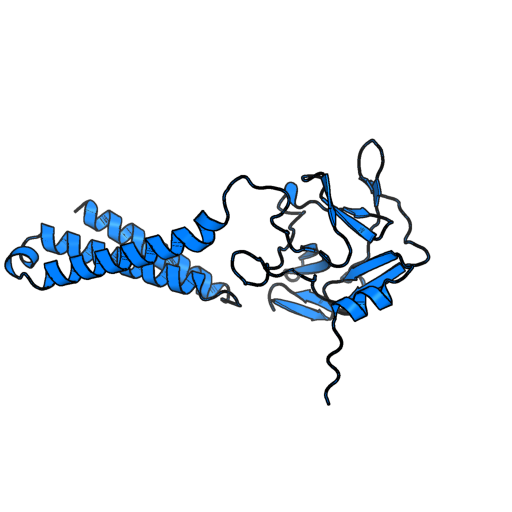 A CA 1
ATOM 1840 C C . SER A 1 235 ? -20.699 10.203 20.388 1.00 89.94 235 SER A C 1
ATOM 1842 O O . SER A 1 235 ? -21.081 10.346 21.551 1.00 89.94 235 SER A O 1
ATOM 1844 N N . PHE A 1 236 ? -19.506 10.654 19.986 1.00 88.00 236 PHE A N 1
ATOM 1845 C CA . PHE A 1 236 ? -18.611 11.412 20.867 1.00 88.00 236 PHE A CA 1
ATOM 1846 C C . PHE A 1 236 ? -19.220 12.745 21.305 1.00 88.00 236 PHE A C 1
ATOM 1848 O O . PHE A 1 236 ? -19.218 13.049 22.497 1.00 88.00 236 PHE A O 1
ATOM 1855 N N . LEU A 1 237 ? -19.774 13.525 20.372 1.00 90.75 237 LEU A N 1
ATOM 1856 C CA . LEU A 1 237 ? -20.435 14.791 20.702 1.00 90.75 237 LEU A CA 1
ATOM 1857 C C . LEU A 1 237 ? -21.601 14.577 21.669 1.00 90.75 237 LEU A C 1
ATOM 1859 O O . LEU A 1 237 ? -21.719 15.307 22.651 1.00 90.75 237 LEU A O 1
ATOM 1863 N N . ALA A 1 238 ? -22.418 13.546 21.442 1.00 90.00 238 ALA A N 1
ATOM 1864 C CA . ALA A 1 238 ? -23.502 13.179 22.345 1.00 90.00 238 ALA A CA 1
ATOM 1865 C C . ALA A 1 238 ? -22.981 12.891 23.762 1.00 90.00 238 ALA A C 1
ATOM 1867 O O . ALA A 1 238 ? -23.520 13.431 24.727 1.00 90.00 238 ALA A O 1
ATOM 1868 N N . ALA A 1 239 ? -21.897 12.119 23.900 1.00 87.50 239 ALA A N 1
ATOM 1869 C CA . ALA A 1 239 ? -21.283 11.845 25.199 1.00 87.50 239 ALA A CA 1
ATOM 1870 C C . ALA A 1 239 ? -20.814 13.128 25.915 1.00 87.50 239 ALA A C 1
ATOM 1872 O O . ALA A 1 239 ? -21.018 13.259 27.122 1.00 87.50 239 ALA A O 1
ATOM 1873 N N . PHE A 1 240 ? -20.243 14.095 25.184 1.00 86.50 240 PHE A N 1
ATOM 1874 C CA . PHE A 1 240 ?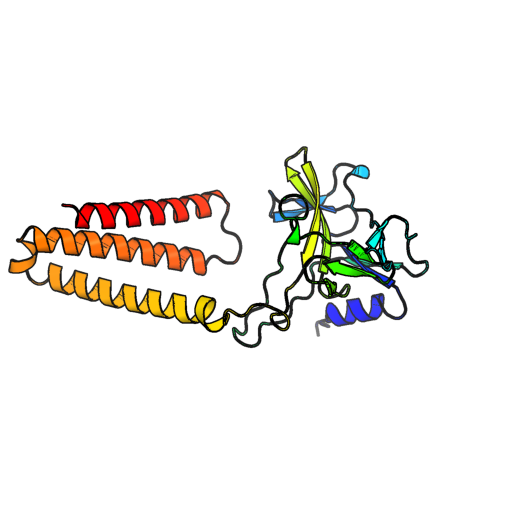 -19.863 15.396 25.745 1.00 86.50 240 PHE A CA 1
ATOM 1875 C C . PHE A 1 240 ? -21.069 16.244 26.150 1.00 86.50 240 PHE A C 1
ATOM 1877 O O . PHE A 1 240 ? -21.025 16.894 27.192 1.00 86.50 240 PHE A O 1
ATOM 1884 N N . PHE A 1 241 ? -22.157 16.241 25.380 1.00 88.00 241 PHE A N 1
ATOM 1885 C CA . PHE A 1 241 ? -23.369 16.964 25.767 1.00 88.00 241 PHE A CA 1
ATOM 1886 C C . PHE A 1 241 ? -23.957 16.422 27.071 1.00 88.00 241 PHE A C 1
ATOM 1888 O O . PHE A 1 241 ? -24.272 17.212 27.954 1.00 88.00 241 PHE A O 1
ATOM 1895 N N . TRP A 1 242 ? -24.017 15.098 27.248 1.00 83.50 242 TRP A N 1
ATOM 1896 C CA . TRP A 1 242 ? -24.522 14.484 28.484 1.00 83.50 242 TRP A CA 1
ATOM 1897 C C . TRP A 1 242 ? -23.656 14.745 29.722 1.00 83.50 242 TRP A C 1
ATOM 1899 O O . TRP A 1 242 ? -24.162 14.638 30.834 1.00 83.50 242 TRP A O 1
ATOM 1909 N N . LEU A 1 243 ? -22.382 15.104 29.543 1.00 79.06 243 LEU A N 1
ATOM 1910 C CA . LEU A 1 243 ? -21.501 15.548 30.629 1.00 79.06 243 LEU A CA 1
ATOM 1911 C C . LEU A 1 243 ? -21.715 17.016 31.027 1.00 79.06 243 LEU A C 1
ATOM 1913 O O . LEU A 1 243 ? -21.333 17.400 32.129 1.00 79.06 243 LEU A O 1
ATOM 1917 N N . ASN A 1 244 ? -22.274 17.831 30.131 1.00 81.44 244 ASN A N 1
ATOM 1918 C CA . ASN A 1 244 ? -22.493 19.264 30.345 1.00 81.44 244 ASN A CA 1
ATOM 1919 C C . ASN A 1 244 ? -23.932 19.608 30.777 1.00 81.44 244 ASN A C 1
ATOM 1921 O O . ASN A 1 244 ? -24.209 20.775 31.053 1.00 81.44 244 ASN A O 1
ATOM 1925 N N . VAL A 1 245 ? -24.833 18.618 30.802 1.00 76.62 245 VAL A N 1
ATOM 1926 C CA . VAL A 1 245 ? -26.210 18.715 31.329 1.00 76.62 245 VAL A CA 1
ATOM 1927 C C . VAL A 1 245 ? -26.212 18.479 32.833 1.00 76.62 245 VAL A C 1
ATOM 1929 O O . VAL A 1 245 ? -26.810 19.314 33.544 1.00 76.62 245 VAL A O 1
#

Organism: Meganyctiphanes norvegica (NCBI:txid48144)

pLDDT: mean 82.97, std 11.44, range [39.91, 95.19]

Sequence (245 aa):
FVCYVDPLDQHLDKCSNKTCIRKCCPKGEIFDEYIGGCALAENETQLWVPNYHIMDMDGPKEGASAPEDLAIVEGLPFCPINKLTLKPIEPYKLEPHNNKEDKFNLLKNGSMHLPFYNTSFDSTQYCMDNFKIDDAKIVTQAVMCFSEDSSSTTCPIIHEILHPIFQIISAIFLAIVMIVYISIPEVYAKVHGKCLVSQSFSLLVTCVFLVIQKWADDGIHNIACKTIASGIHISFLAAFFWLNV

Foldseek 3Di:
DDDDDDPVVVQCVLPPVAQEAEAAADPQWFAEVQVRGIDGDPDPVLWDDAFAWEQDPVGTDGDDDADPRYDYHYHFADFDQDPVVSHGFDKDKQDVVVDVQSDWHQHNSRWIARPNLRDTHHNRFKHWIWYPPDPVDIDIIMIGGDDPPRDDPDPPCCVPPVVLVVLVVLLVVLVVLLVVLVVPVVNVVDLLSVLSNQLSVLSNQLSVLVVVVVVPPDDDDPVNVVVSVVSNVVSVVSNVVSVVD

Secondary structure (DSSP, 8-state):
------HHHHHHHHHTTSEEEEESSPTTEEEETTTTEEEE-SSGGGS----EEEEETTEEEEEEPPPTTEEEEES---PPBPTTT-SBPPPEEE-TTT-STT--EEETTS-EEETTTTEEE-TTTEEEEEEEEETTEEEEEEEE---TTS--SS-HHIIIIIHHHHHHHHHHHHHHHHHHHHH-HHHHTSHHHHHHHHHHHHHHHHHHHHHHHHH--S---HHHHHHHHHHHHHHHHHHHHHHH-

InterPro domains:
  IPR010596 Methuselah, N-terminal domain [PF06652] (15-145)
  IPR023311 Methuselah ectodomain, domain 2 [G3DSA:2.170.180.11] (18-149)
  IPR036272 Methuselah, N-terminal domain superfamily [SSF63877] (15-135)
  IPR052808 G-protein coupled receptor Mth-like [PTHR46953] (13-245)

Radius of gyration: 24.94 Å; chains: 1; bounding box: 62×52×68 Å